Protein AF-A0A645HLT8-F1 (afdb_monomer_lite)

Structure (mmCIF, N/CA/C/O backbone):
data_AF-A0A645HLT8-F1
#
_entry.id   AF-A0A645HLT8-F1
#
loop_
_atom_site.group_PDB
_atom_site.id
_atom_site.type_symbol
_atom_site.label_atom_id
_atom_site.label_alt_id
_atom_site.label_comp_id
_atom_site.label_asym_id
_atom_site.label_entity_id
_atom_site.label_seq_id
_atom_site.pdbx_PDB_ins_code
_atom_site.Cartn_x
_atom_site.Cartn_y
_atom_site.Cartn_z
_atom_site.occupancy
_atom_site.B_iso_or_equiv
_atom_site.auth_seq_id
_atom_site.auth_comp_id
_atom_site.auth_asym_id
_atom_site.auth_atom_id
_atom_site.pdbx_PDB_model_num
ATOM 1 N N . MET A 1 1 ? 4.790 3.939 -1.908 1.00 92.75 1 MET A N 1
ATOM 2 C CA . MET A 1 1 ? 5.996 4.016 -1.052 1.00 92.75 1 MET A CA 1
ATOM 3 C C . MET A 1 1 ? 6.813 2.733 -0.999 1.00 92.75 1 MET A C 1
ATOM 5 O O . MET A 1 1 ? 8.017 2.822 -1.198 1.00 92.75 1 MET A O 1
ATOM 9 N N . TYR A 1 2 ? 6.226 1.550 -0.773 1.00 95.19 2 TYR A N 1
ATOM 10 C CA . TYR A 1 2 ? 7.037 0.334 -0.596 1.00 95.19 2 TYR A CA 1
ATOM 11 C C . TYR A 1 2 ? 7.931 -0.002 -1.804 1.00 95.19 2 TYR A C 1
ATOM 13 O O . TYR A 1 2 ? 9.064 -0.410 -1.589 1.00 95.19 2 TYR A O 1
ATOM 21 N N . SER A 1 3 ? 7.485 0.221 -3.047 1.00 96.62 3 SER A N 1
ATOM 22 C CA . SER A 1 3 ? 8.303 -0.037 -4.245 1.00 96.62 3 SER A CA 1
ATOM 23 C C . SER A 1 3 ? 9.544 0.857 -4.288 1.00 96.62 3 SER A C 1
ATOM 25 O O . SER A 1 3 ? 10.635 0.378 -4.564 1.00 96.62 3 SER A O 1
ATOM 27 N N . ILE A 1 4 ? 9.389 2.136 -3.922 1.00 96.75 4 ILE A N 1
ATOM 28 C CA . ILE A 1 4 ? 10.491 3.106 -3.813 1.00 96.75 4 ILE A CA 1
ATOM 29 C C . ILE A 1 4 ? 11.457 2.669 -2.705 1.00 96.75 4 ILE A C 1
ATOM 31 O O . ILE A 1 4 ? 12.664 2.661 -2.914 1.00 96.75 4 ILE A O 1
ATOM 35 N N . LYS A 1 5 ? 10.932 2.214 -1.557 1.00 96.12 5 LYS A N 1
ATOM 36 C CA . LYS A 1 5 ? 11.751 1.680 -0.461 1.00 96.12 5 LYS A CA 1
ATOM 37 C C . LYS A 1 5 ? 12.571 0.468 -0.902 1.00 96.12 5 LYS A C 1
ATOM 39 O O . LYS A 1 5 ? 13.758 0.401 -0.609 1.00 96.12 5 LYS A O 1
ATOM 44 N N . GLN A 1 6 ? 11.954 -0.488 -1.598 1.00 96.50 6 GLN A N 1
ATOM 45 C CA . GLN A 1 6 ? 12.671 -1.665 -2.094 1.00 96.50 6 GLN A CA 1
ATOM 46 C C . GLN A 1 6 ? 13.716 -1.293 -3.154 1.00 96.50 6 GLN A C 1
ATOM 48 O O . GLN A 1 6 ? 14.824 -1.812 -3.101 1.00 96.50 6 GLN A O 1
ATOM 53 N N . ALA A 1 7 ? 13.411 -0.349 -4.051 1.00 95.75 7 ALA A N 1
ATOM 54 C CA . ALA A 1 7 ? 14.384 0.166 -5.011 1.00 95.75 7 ALA A CA 1
ATOM 55 C C . ALA A 1 7 ? 15.598 0.792 -4.311 1.00 95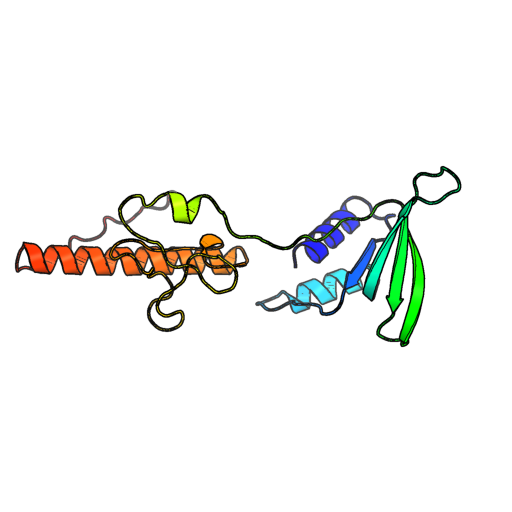.75 7 ALA A C 1
ATOM 57 O O . ALA A 1 7 ? 16.730 0.466 -4.645 1.00 95.75 7 ALA A O 1
ATOM 58 N N . GLN A 1 8 ? 15.381 1.624 -3.290 1.00 93.81 8 GLN A N 1
ATOM 59 C CA . GLN A 1 8 ? 16.476 2.241 -2.544 1.00 93.81 8 GLN A CA 1
ATOM 60 C C . GLN A 1 8 ? 17.353 1.210 -1.813 1.00 93.81 8 GLN A C 1
ATOM 62 O O . GLN A 1 8 ? 18.577 1.324 -1.831 1.00 93.81 8 GLN A O 1
ATOM 67 N N . LEU A 1 9 ? 16.743 0.187 -1.201 1.00 94.62 9 LEU A N 1
ATOM 68 C CA . LEU A 1 9 ? 17.480 -0.912 -0.566 1.00 94.62 9 LEU A CA 1
ATOM 69 C C . LEU A 1 9 ? 18.309 -1.700 -1.588 1.00 94.62 9 LEU A C 1
ATOM 71 O O . LEU A 1 9 ? 19.461 -2.034 -1.315 1.00 94.62 9 LEU A O 1
ATOM 75 N N . LEU A 1 10 ? 17.748 -1.954 -2.773 1.00 94.44 10 LEU A N 1
ATOM 76 C CA . LEU A 1 10 ? 18.457 -2.626 -3.859 1.00 94.44 10 LEU A CA 1
ATOM 77 C C . LEU A 1 10 ? 19.623 -1.793 -4.394 1.00 94.44 10 LEU A C 1
ATOM 79 O O . LEU A 1 10 ? 20.677 -2.370 -4.614 1.00 94.44 10 LEU A O 1
ATOM 83 N N . MET A 1 11 ? 19.500 -0.466 -4.509 1.00 90.38 11 MET A N 1
ATOM 84 C CA . MET A 1 11 ? 20.636 0.392 -4.889 1.00 90.38 11 MET A CA 1
ATOM 85 C C . MET A 1 11 ? 21.818 0.266 -3.913 1.00 90.38 11 MET A C 1
ATOM 87 O O . MET A 1 11 ? 22.970 0.363 -4.323 1.00 90.38 11 MET A O 1
ATOM 91 N N . GLY A 1 12 ? 21.545 0.048 -2.620 1.00 88.75 12 GLY A N 1
ATOM 92 C CA . GLY A 1 12 ? 22.587 -0.176 -1.615 1.00 88.75 12 GLY A CA 1
ATOM 93 C C . GLY A 1 12 ? 23.184 -1.587 -1.652 1.00 88.75 12 GLY A C 1
ATOM 94 O O . GLY A 1 12 ? 24.381 -1.751 -1.437 1.00 88.75 12 GLY A O 1
ATOM 95 N N . ALA A 1 13 ? 22.361 -2.604 -1.923 1.00 93.31 13 ALA A N 1
ATOM 96 C CA . ALA A 1 13 ? 22.786 -4.006 -1.938 1.00 93.31 13 ALA A CA 1
ATOM 97 C C . ALA A 1 13 ? 23.424 -4.442 -3.271 1.00 93.31 13 ALA A C 1
ATOM 99 O O . ALA A 1 13 ? 24.313 -5.289 -3.282 1.00 93.31 13 ALA A O 1
ATOM 100 N N . LEU A 1 14 ? 22.967 -3.874 -4.389 1.00 92.25 14 LEU A N 1
ATOM 101 C CA . LEU A 1 14 ? 23.383 -4.175 -5.758 1.00 92.25 14 LEU A CA 1
ATOM 102 C C . LEU A 1 14 ? 23.631 -2.860 -6.522 1.00 92.25 14 LEU A C 1
ATOM 104 O O . LEU A 1 14 ? 22.786 -2.433 -7.308 1.00 92.25 14 LEU A O 1
ATOM 108 N N . PRO A 1 15 ? 24.800 -2.220 -6.338 1.00 83.94 15 PRO A N 1
ATOM 109 C CA . PRO A 1 15 ? 25.084 -0.902 -6.920 1.00 83.94 15 PRO A CA 1
ATOM 110 C C . PRO A 1 15 ? 25.083 -0.857 -8.454 1.00 83.94 15 PRO A C 1
ATOM 112 O O . PRO A 1 15 ? 24.954 0.214 -9.035 1.00 83.94 15 PRO A O 1
ATOM 115 N N . MET A 1 16 ? 25.252 -2.012 -9.104 1.00 89.12 16 MET A N 1
ATOM 116 C CA . MET A 1 16 ? 25.272 -2.157 -10.564 1.00 89.12 16 MET A CA 1
ATOM 117 C C . MET A 1 16 ? 23.886 -2.441 -11.164 1.00 89.12 16 MET A C 1
ATOM 119 O O . MET A 1 16 ? 23.783 -2.623 -12.372 1.00 89.12 16 MET A O 1
ATOM 123 N N . ALA A 1 17 ? 22.837 -2.560 -10.344 1.00 92.50 17 ALA A N 1
ATOM 124 C CA . ALA A 1 17 ? 21.501 -2.870 -10.836 1.00 92.50 17 ALA A CA 1
ATOM 125 C C . ALA A 1 17 ? 20.818 -1.624 -11.419 1.00 92.50 17 ALA A C 1
ATOM 127 O O . ALA A 1 17 ? 20.633 -0.624 -10.725 1.00 92.50 17 ALA A O 1
ATOM 128 N N . ASP A 1 18 ? 20.360 -1.722 -12.667 1.00 94.94 18 ASP A N 1
ATOM 129 C CA . ASP A 1 18 ? 19.533 -0.698 -13.303 1.00 94.94 18 ASP A CA 1
ATOM 130 C C . ASP A 1 18 ? 18.068 -0.852 -12.872 1.00 94.94 18 ASP A C 1
ATOM 132 O O . ASP A 1 18 ? 17.342 -1.738 -13.326 1.00 94.94 18 ASP A O 1
ATOM 136 N N . ILE A 1 19 ? 17.603 0.024 -11.978 1.00 96.94 19 ILE A N 1
ATOM 137 C CA . ILE A 1 19 ? 16.243 -0.052 -11.429 1.00 96.94 19 ILE A CA 1
ATOM 138 C C . ILE A 1 19 ? 15.327 0.950 -12.129 1.00 96.94 19 ILE A C 1
ATOM 140 O O . ILE A 1 19 ? 15.558 2.159 -12.088 1.00 96.94 19 ILE A O 1
ATOM 144 N N . THR A 1 20 ? 14.230 0.454 -12.708 1.00 97.19 20 THR A N 1
ATOM 145 C CA . THR A 1 20 ? 13.178 1.287 -13.306 1.00 97.19 20 THR A CA 1
ATOM 146 C C . THR A 1 20 ? 11.829 1.057 -12.627 1.00 97.19 20 THR A C 1
ATOM 148 O O . THR A 1 20 ? 11.343 -0.069 -12.543 1.00 97.19 20 THR A O 1
ATOM 151 N N . ILE A 1 21 ? 11.184 2.138 -12.184 1.00 97.56 21 ILE A N 1
ATOM 152 C CA . ILE A 1 21 ? 9.818 2.133 -11.652 1.00 97.56 21 ILE A CA 1
ATOM 153 C C . ILE A 1 21 ? 8.875 2.735 -12.697 1.00 97.56 21 ILE A C 1
ATOM 155 O O . ILE A 1 21 ? 8.929 3.932 -12.991 1.00 97.56 21 ILE A O 1
ATOM 159 N N . TYR A 1 22 ? 7.972 1.904 -13.219 1.00 97.44 22 TYR A N 1
ATOM 160 C CA . TYR A 1 22 ? 6.858 2.329 -14.068 1.00 97.44 22 TYR A CA 1
ATOM 161 C C . TYR A 1 22 ? 5.665 2.728 -13.202 1.00 97.44 22 TYR A C 1
ATOM 163 O O . TYR A 1 22 ? 5.222 1.946 -12.358 1.00 97.44 22 TYR A O 1
ATOM 171 N N . TYR A 1 23 ? 5.140 3.936 -13.392 1.00 97.12 23 TYR A N 1
ATOM 172 C CA . TYR A 1 23 ? 4.065 4.466 -12.554 1.00 97.12 23 TYR A CA 1
ATOM 173 C C . TYR A 1 23 ? 3.087 5.343 -13.341 1.00 97.12 23 TYR A C 1
ATOM 175 O O . TYR A 1 23 ? 3.459 5.985 -14.318 1.00 97.12 23 TYR A O 1
ATOM 183 N N . MET A 1 24 ? 1.836 5.421 -12.878 1.00 95.25 24 MET A N 1
ATOM 184 C CA . MET A 1 24 ? 0.881 6.434 -13.350 1.00 95.25 24 MET A CA 1
ATOM 185 C C . MET A 1 24 ? 1.032 7.716 -12.529 1.00 95.25 24 MET A C 1
ATOM 187 O O . MET A 1 24 ? 1.369 8.761 -13.076 1.00 95.25 24 MET A O 1
ATOM 191 N N . ASP A 1 25 ? 0.905 7.602 -11.204 1.00 95.25 25 ASP A N 1
ATOM 192 C CA . ASP A 1 25 ? 1.097 8.702 -10.257 1.00 95.25 25 ASP A CA 1
ATOM 193 C C . ASP A 1 25 ? 1.935 8.243 -9.059 1.00 95.25 25 ASP A C 1
ATOM 195 O O . ASP A 1 25 ? 1.736 7.145 -8.529 1.00 95.25 25 ASP A O 1
ATOM 199 N N . ILE A 1 26 ? 2.870 9.085 -8.613 1.00 95.88 26 ILE A N 1
ATOM 200 C CA . ILE A 1 26 ? 3.592 8.860 -7.357 1.00 95.88 26 ILE A CA 1
ATOM 201 C C . ILE A 1 26 ? 2.718 9.369 -6.214 1.00 95.88 26 ILE A C 1
ATOM 203 O O . ILE A 1 26 ? 2.469 10.563 -6.085 1.00 95.88 26 ILE A O 1
ATOM 207 N N . ARG A 1 27 ? 2.249 8.446 -5.372 1.00 95.19 27 ARG A N 1
ATOM 208 C CA . ARG A 1 27 ? 1.455 8.747 -4.173 1.00 95.19 27 ARG A CA 1
ATOM 209 C C . ARG A 1 27 ? 2.349 8.751 -2.936 1.00 95.19 27 ARG A C 1
ATOM 211 O O . ARG A 1 27 ? 2.323 7.813 -2.140 1.00 95.19 27 ARG A O 1
ATOM 218 N N . ALA A 1 28 ? 3.176 9.784 -2.823 1.00 94.38 28 ALA A N 1
ATOM 219 C CA . ALA A 1 28 ? 4.069 10.027 -1.691 1.00 94.38 28 ALA A CA 1
ATOM 220 C C . ALA A 1 28 ? 3.410 10.974 -0.669 1.00 94.38 28 ALA A C 1
ATOM 222 O O . ALA A 1 28 ? 3.940 12.030 -0.344 1.00 94.38 28 ALA A O 1
ATOM 223 N N . PHE A 1 29 ? 2.212 10.611 -0.203 1.00 88.50 29 PHE A N 1
ATOM 224 C CA . PHE A 1 29 ? 1.452 11.407 0.760 1.00 88.50 29 PHE A CA 1
ATOM 225 C C . PHE A 1 29 ? 1.845 11.002 2.185 1.00 88.50 29 PHE A C 1
ATOM 227 O O . PHE A 1 29 ? 1.737 9.837 2.548 1.00 88.50 29 PHE A O 1
ATOM 234 N N . GLY A 1 30 ? 2.357 11.946 2.967 1.00 90.75 30 GLY A N 1
ATOM 235 C CA . GLY A 1 30 ? 2.873 11.689 4.310 1.00 90.75 30 GLY A CA 1
ATOM 236 C C . GLY A 1 30 ? 4.124 12.511 4.594 1.00 90.75 30 GLY A C 1
ATOM 237 O O . GLY A 1 30 ? 4.817 12.966 3.681 1.00 90.75 30 GLY A O 1
ATOM 238 N N . LYS A 1 31 ? 4.421 12.723 5.877 1.00 94.19 31 LYS A N 1
ATOM 239 C CA . LYS A 1 31 ? 5.606 13.480 6.289 1.00 94.19 31 LYS A CA 1
ATOM 240 C C . LYS A 1 31 ? 6.874 12.743 5.844 1.00 94.19 31 LYS A C 1
ATOM 242 O O . LYS A 1 31 ? 7.085 11.597 6.228 1.00 94.19 31 LYS A O 1
ATOM 247 N N . GLY A 1 32 ? 7.727 13.410 5.069 1.00 94.81 32 GLY A N 1
ATOM 248 C CA . GLY A 1 32 ? 8.996 12.845 4.602 1.00 94.81 32 GLY A CA 1
ATOM 249 C C . GLY A 1 32 ? 8.888 11.951 3.362 1.00 94.81 32 GLY A C 1
ATOM 250 O O . GLY A 1 32 ? 9.911 11.474 2.877 1.00 94.81 32 GLY A O 1
ATOM 251 N N . TYR A 1 33 ? 7.684 11.673 2.845 1.00 96.44 33 TYR A N 1
ATOM 252 C CA . TYR A 1 33 ? 7.517 10.725 1.735 1.00 96.44 33 TYR A CA 1
ATOM 253 C C . TYR A 1 33 ? 7.939 11.324 0.390 1.00 96.44 33 TYR A C 1
ATOM 255 O O . TYR A 1 33 ? 8.531 10.620 -0.431 1.00 96.44 33 TYR A O 1
ATOM 263 N N . GLU A 1 34 ? 7.681 12.613 0.167 1.00 96.75 34 GLU A N 1
ATOM 264 C CA . GLU A 1 34 ? 8.122 13.313 -1.043 1.00 96.75 34 GLU A CA 1
ATOM 265 C C . GLU A 1 34 ? 9.647 13.484 -1.050 1.00 96.75 34 GLU A C 1
ATOM 267 O O . GLU A 1 34 ? 10.302 13.261 -2.068 1.00 96.75 34 GLU A O 1
ATOM 272 N N . GLU A 1 35 ? 10.236 13.811 0.100 1.00 96.81 35 GLU A N 1
ATOM 273 C CA . GLU A 1 35 ? 11.684 13.868 0.293 1.00 96.81 35 GLU A CA 1
ATOM 274 C C . GLU A 1 35 ? 12.324 12.503 0.024 1.00 96.81 35 GLU A C 1
ATOM 276 O O . GLU A 1 35 ? 13.317 12.421 -0.698 1.00 96.81 35 GLU A O 1
ATOM 281 N N . PHE A 1 36 ? 11.711 11.426 0.522 1.00 96.25 36 PHE A N 1
ATOM 282 C CA . PHE A 1 36 ? 12.152 10.053 0.278 1.00 96.25 36 PHE A CA 1
ATOM 283 C C . PHE A 1 36 ? 12.098 9.668 -1.208 1.00 96.25 36 PHE A C 1
ATOM 285 O O . PHE A 1 36 ? 13.031 9.058 -1.742 1.00 96.25 36 PHE A O 1
ATOM 292 N N . PHE A 1 37 ? 11.023 10.050 -1.904 1.00 96.88 37 PHE A N 1
ATOM 293 C CA . PHE A 1 37 ? 10.909 9.874 -3.352 1.00 96.88 37 PHE A CA 1
ATOM 294 C C . PHE A 1 37 ? 12.011 10.639 -4.100 1.00 96.88 37 PHE A C 1
ATOM 296 O O . PHE A 1 37 ? 12.719 10.041 -4.915 1.00 96.88 37 PHE A O 1
ATOM 303 N N . LYS A 1 38 ? 12.202 11.930 -3.796 1.00 96.44 38 LYS A N 1
ATOM 304 C CA . LYS A 1 38 ? 13.244 12.767 -4.414 1.00 96.44 38 LYS A CA 1
ATOM 305 C C . LYS A 1 38 ? 14.638 12.203 -4.173 1.00 96.44 38 LYS A C 1
ATOM 307 O O . LYS A 1 38 ? 15.405 12.089 -5.123 1.00 96.44 38 LYS A O 1
ATOM 312 N N . GLN A 1 39 ? 14.938 11.791 -2.943 1.00 95.81 39 GLN A N 1
ATOM 313 C CA . GLN A 1 39 ? 16.210 11.166 -2.594 1.00 95.81 39 GLN A CA 1
ATOM 314 C C . GLN A 1 39 ? 16.449 9.900 -3.422 1.00 95.81 39 GLN A C 1
ATOM 316 O O . GLN A 1 39 ? 17.509 9.751 -4.021 1.00 95.81 39 GLN A O 1
ATOM 321 N N . THR A 1 40 ? 15.453 9.015 -3.513 1.00 95.50 40 THR A N 1
ATOM 322 C CA . THR A 1 40 ? 15.571 7.767 -4.286 1.00 95.50 40 THR A CA 1
ATOM 323 C C . THR A 1 40 ? 15.772 8.041 -5.777 1.00 95.50 40 THR A C 1
ATOM 325 O O . THR A 1 40 ? 16.580 7.382 -6.429 1.00 95.50 40 THR A O 1
ATOM 328 N N . LYS A 1 41 ? 15.094 9.058 -6.321 1.00 95.31 41 LYS A N 1
ATOM 329 C CA . LYS A 1 41 ? 15.313 9.518 -7.697 1.00 95.31 41 LYS A CA 1
ATOM 330 C C . LYS A 1 41 ? 16.733 10.061 -7.898 1.00 95.31 41 LYS A C 1
ATOM 332 O O . LYS A 1 41 ? 17.369 9.734 -8.893 1.00 95.31 41 LYS A O 1
ATOM 337 N N . SER A 1 42 ? 17.253 10.843 -6.951 1.00 94.62 42 SER A N 1
ATOM 338 C CA . SER A 1 42 ? 18.632 11.353 -6.979 1.00 94.62 42 SER A CA 1
ATOM 339 C C . SER A 1 42 ? 19.693 10.257 -6.842 1.00 94.62 42 SER A C 1
ATOM 341 O O . SER A 1 42 ? 20.816 10.458 -7.288 1.00 94.62 42 SER A O 1
ATOM 343 N N . MET A 1 43 ? 19.347 9.098 -6.274 1.00 92.56 43 MET A N 1
ATOM 344 C CA . MET A 1 43 ? 20.234 7.931 -6.206 1.00 92.56 43 MET A CA 1
ATOM 345 C C . MET A 1 43 ? 20.378 7.188 -7.542 1.00 92.56 43 MET A C 1
ATOM 347 O O . MET A 1 43 ? 21.194 6.280 -7.624 1.00 92.56 43 MET A O 1
ATOM 351 N N . GLY A 1 44 ? 19.620 7.562 -8.580 1.00 93.00 44 GLY A N 1
ATOM 352 C CA . GLY A 1 44 ? 19.739 6.983 -9.922 1.00 93.00 44 GLY A CA 1
ATOM 353 C C . GLY A 1 44 ? 18.620 6.016 -10.311 1.00 93.00 44 GLY A C 1
ATOM 354 O O . GLY A 1 44 ? 18.627 5.513 -11.431 1.00 93.00 44 GLY A O 1
ATOM 355 N N . VAL A 1 45 ? 17.623 5.790 -9.446 1.00 96.38 45 VAL A N 1
ATOM 356 C CA . VAL A 1 45 ? 16.437 5.000 -9.815 1.00 96.38 45 VAL A CA 1
ATOM 357 C C . VAL A 1 45 ? 15.663 5.732 -10.909 1.00 96.38 45 VAL A C 1
ATOM 359 O O . VAL A 1 45 ? 15.272 6.893 -10.747 1.00 96.38 45 VAL A O 1
ATOM 362 N N . ASN A 1 46 ? 15.408 5.042 -12.019 1.00 96.00 46 ASN A N 1
ATOM 363 C CA . ASN A 1 46 ? 14.701 5.614 -13.150 1.00 96.00 46 ASN A CA 1
ATOM 364 C C . ASN A 1 46 ? 13.186 5.555 -12.921 1.00 96.00 46 ASN A C 1
ATOM 366 O O . ASN A 1 46 ? 12.627 4.517 -12.570 1.00 96.00 46 ASN A O 1
ATOM 370 N N . PHE A 1 47 ? 12.501 6.672 -13.138 1.00 96.88 47 PHE A N 1
ATOM 371 C CA . PHE A 1 47 ? 11.058 6.789 -12.952 1.00 96.88 47 PHE A CA 1
ATOM 372 C C . PHE A 1 47 ? 10.407 7.079 -14.296 1.00 96.88 47 PHE A C 1
ATOM 374 O O . PHE A 1 47 ? 10.574 8.163 -14.856 1.00 96.88 47 PHE A O 1
ATOM 381 N N . VAL A 1 48 ? 9.631 6.121 -14.796 1.00 96.31 48 VAL A N 1
ATOM 382 C CA . VAL A 1 48 ? 8.947 6.228 -16.085 1.00 96.31 48 VAL A CA 1
ATOM 383 C C . VAL A 1 48 ? 7.458 6.404 -15.836 1.00 96.31 48 VAL A C 1
ATOM 385 O O . VAL A 1 48 ? 6.786 5.486 -15.359 1.00 96.31 48 VAL A O 1
ATOM 388 N N . LYS A 1 49 ? 6.931 7.585 -16.179 1.00 96.38 49 LYS A N 1
ATOM 389 C CA . LYS A 1 49 ? 5.488 7.827 -16.144 1.00 96.38 49 LYS A CA 1
ATOM 390 C C . LYS A 1 49 ? 4.841 7.063 -17.296 1.00 96.38 49 LYS A C 1
ATOM 392 O O . LYS A 1 49 ? 4.883 7.496 -18.447 1.00 96.38 49 LYS A O 1
ATOM 397 N N . GLY A 1 50 ? 4.283 5.901 -16.994 1.00 94.50 50 GLY A N 1
ATOM 398 C CA . GLY A 1 50 ? 3.753 5.009 -18.003 1.00 94.50 50 GLY A CA 1
ATOM 399 C C . GLY A 1 50 ? 2.843 3.923 -17.463 1.00 94.50 50 GLY A C 1
ATOM 400 O O . GLY A 1 50 ? 2.959 3.487 -16.315 1.00 94.50 50 GLY A O 1
ATOM 401 N N . LYS A 1 51 ? 1.930 3.474 -18.324 1.00 94.38 51 LYS A N 1
ATOM 402 C CA . LYS A 1 51 ? 0.998 2.385 -18.029 1.00 94.38 51 LYS A CA 1
ATOM 403 C C . LYS A 1 51 ? 1.460 1.122 -18.741 1.00 94.38 51 LYS A C 1
ATOM 405 O O . LYS A 1 51 ? 1.479 1.064 -19.969 1.00 94.38 51 LYS A O 1
ATOM 410 N N . VAL A 1 52 ? 1.835 0.107 -17.968 1.00 95.81 52 VAL A N 1
ATOM 411 C CA . VAL A 1 52 ? 2.217 -1.203 -18.508 1.00 95.81 52 VAL A CA 1
ATOM 412 C C . VAL A 1 52 ? 0.964 -1.919 -19.009 1.00 95.81 52 VAL A C 1
ATOM 414 O O . VAL A 1 52 ? -0.013 -2.054 -18.275 1.00 95.81 52 VAL A O 1
ATOM 417 N N . ALA A 1 53 ? 0.994 -2.359 -20.265 1.00 95.38 53 ALA A N 1
ATOM 418 C CA . ALA A 1 53 ? -0.115 -3.047 -20.919 1.00 95.38 53 ALA A CA 1
ATOM 419 C C . ALA A 1 53 ? 0.071 -4.568 -20.916 1.00 95.38 53 ALA A C 1
ATOM 421 O O . ALA A 1 53 ? -0.887 -5.309 -20.708 1.00 95.38 53 ALA A O 1
ATOM 422 N N . LYS A 1 54 ? 1.298 -5.041 -21.164 1.00 95.69 54 LYS A N 1
ATOM 423 C CA . LYS A 1 54 ? 1.611 -6.472 -21.233 1.00 95.69 54 LYS A CA 1
ATOM 424 C C . LYS A 1 54 ? 3.060 -6.729 -20.836 1.00 95.69 54 LYS A C 1
ATOM 426 O O . LYS A 1 54 ? 3.945 -5.949 -21.183 1.00 95.69 54 LYS A O 1
ATOM 431 N N . ILE A 1 55 ? 3.275 -7.851 -20.159 1.00 96.12 55 ILE A N 1
ATOM 432 C CA . ILE A 1 55 ? 4.590 -8.443 -19.913 1.00 96.12 55 ILE A CA 1
ATOM 433 C C . ILE A 1 55 ? 4.610 -9.785 -20.645 1.00 96.12 55 ILE A C 1
ATOM 435 O O . ILE A 1 55 ? 3.623 -10.524 -20.597 1.00 96.12 55 ILE A O 1
ATOM 439 N N . ARG A 1 56 ? 5.692 -10.072 -21.365 1.00 95.25 56 ARG A N 1
ATOM 440 C CA . ARG A 1 56 ? 5.918 -11.356 -22.038 1.00 95.25 56 ARG A CA 1
ATOM 441 C C . ARG A 1 56 ? 7.369 -11.778 -21.869 1.00 95.25 56 ARG A C 1
ATOM 443 O O . ARG A 1 56 ? 8.236 -10.917 -21.752 1.00 95.25 56 ARG A O 1
ATOM 450 N N . GLU A 1 57 ? 7.620 -13.075 -21.893 1.00 94.31 57 GLU A N 1
ATOM 451 C CA . GLU A 1 57 ? 8.979 -13.595 -22.019 1.00 94.31 57 GLU A CA 1
ATOM 452 C C . GLU A 1 57 ? 9.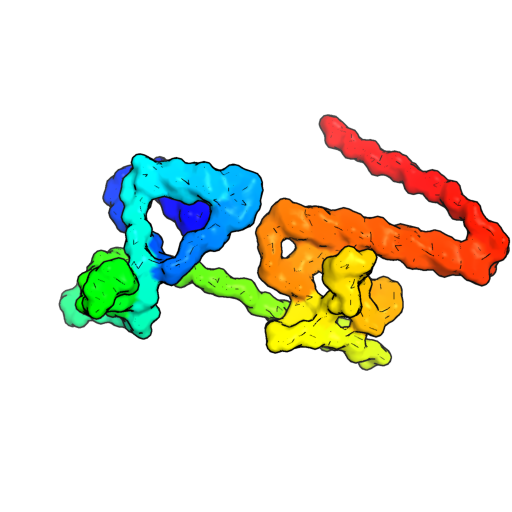525 -13.310 -23.419 1.00 94.31 57 GLU A C 1
ATOM 454 O O . GLU A 1 57 ? 8.774 -13.206 -24.398 1.00 94.31 57 GLU A O 1
ATOM 459 N N . ASN A 1 58 ? 10.837 -13.133 -23.498 1.00 91.19 58 ASN A N 1
ATOM 460 C CA . ASN A 1 58 ? 11.540 -12.953 -24.752 1.00 91.19 58 ASN A CA 1
ATOM 461 C C . ASN A 1 58 ? 11.642 -14.288 -25.509 1.00 91.19 58 ASN A C 1
ATOM 463 O O . ASN A 1 58 ? 11.958 -15.331 -24.941 1.00 91.19 58 ASN A O 1
ATOM 467 N N . GLU A 1 59 ? 11.395 -14.250 -26.815 1.00 88.25 59 GLU A N 1
ATOM 468 C CA . GLU A 1 59 ? 11.289 -15.439 -27.675 1.00 88.25 59 GLU A CA 1
ATOM 469 C C . GLU A 1 59 ? 12.651 -16.080 -27.993 1.00 88.25 59 GLU A C 1
ATOM 471 O O . GLU A 1 59 ? 12.720 -17.195 -28.501 1.00 88.25 59 GLU A O 1
ATOM 476 N N . ASN A 1 60 ? 13.748 -15.395 -27.673 1.00 85.06 60 ASN A N 1
ATOM 477 C CA . ASN A 1 60 ? 15.121 -15.858 -27.886 1.00 85.06 60 ASN A CA 1
ATOM 478 C C . ASN A 1 60 ? 15.618 -16.873 -26.832 1.00 85.06 60 ASN A C 1
ATOM 480 O O . ASN A 1 60 ? 16.777 -17.281 -26.898 1.00 85.06 60 ASN A O 1
ATOM 484 N N . GLY A 1 61 ? 14.792 -17.240 -25.846 1.00 79.81 61 GLY A N 1
ATOM 485 C CA . GLY A 1 61 ? 15.146 -18.204 -24.800 1.00 79.81 61 GLY A CA 1
ATOM 486 C C . GLY A 1 61 ? 16.113 -17.683 -23.731 1.00 79.81 61 GLY A C 1
ATOM 487 O O . GLY A 1 61 ? 16.623 -18.482 -22.952 1.00 79.81 61 GLY A O 1
ATOM 488 N N . SER A 1 62 ? 16.374 -16.370 -23.663 1.00 85.38 62 SER A N 1
ATOM 489 C CA . SER A 1 62 ? 17.275 -15.801 -22.649 1.00 85.38 62 SER A CA 1
ATOM 490 C C . SER A 1 62 ? 16.661 -15.704 -21.249 1.00 85.38 62 SER A C 1
ATOM 492 O O . SER A 1 62 ? 17.389 -15.481 -20.289 1.00 85.38 62 SER A O 1
ATOM 494 N N . GLY A 1 63 ? 15.339 -15.870 -21.127 1.00 87.88 63 GLY A N 1
ATOM 495 C CA . GLY A 1 63 ? 14.600 -15.682 -19.872 1.00 87.88 63 GLY A CA 1
ATOM 496 C C . GLY A 1 63 ? 14.264 -14.220 -19.557 1.00 87.88 63 GLY A C 1
ATOM 497 O O . GLY A 1 63 ? 13.600 -13.947 -18.562 1.00 87.88 63 GLY A O 1
ATOM 498 N N . ASP A 1 64 ? 14.673 -13.284 -20.417 1.00 93.69 64 ASP A N 1
ATOM 499 C CA . ASP A 1 64 ? 14.403 -11.860 -20.227 1.00 93.69 64 ASP A CA 1
ATOM 500 C C . ASP A 1 64 ? 12.922 -11.530 -20.453 1.00 93.69 64 ASP A C 1
ATOM 502 O O . ASP A 1 64 ? 12.227 -12.164 -21.252 1.00 93.69 64 ASP A O 1
ATOM 506 N N . LEU A 1 65 ? 12.448 -10.471 -19.805 1.00 96.44 65 LEU A N 1
ATOM 507 C CA . LEU A 1 65 ? 11.068 -10.009 -19.883 1.00 96.44 65 LEU A CA 1
ATOM 508 C C . LEU A 1 65 ? 10.962 -8.751 -20.746 1.00 96.44 65 LEU A C 1
ATOM 510 O O . LEU A 1 65 ? 11.710 -7.787 -20.584 1.00 96.44 65 LEU A O 1
ATOM 514 N N . ILE A 1 66 ? 9.984 -8.738 -21.650 1.00 96.56 66 ILE A N 1
ATOM 515 C CA . ILE A 1 66 ? 9.635 -7.586 -22.481 1.00 96.56 66 ILE A CA 1
ATOM 516 C C . ILE A 1 66 ? 8.367 -6.929 -21.932 1.00 96.56 66 ILE A C 1
ATOM 518 O O . ILE A 1 66 ? 7.284 -7.523 -21.910 1.00 96.56 66 ILE A O 1
ATOM 522 N N . LEU A 1 67 ? 8.504 -5.672 -21.511 1.00 96.94 67 LEU A N 1
ATOM 523 C CA . LEU A 1 67 ? 7.432 -4.818 -21.011 1.00 96.94 67 LEU A CA 1
ATOM 524 C C . LEU A 1 67 ? 6.952 -3.913 -22.128 1.00 96.94 67 LEU A C 1
ATOM 526 O O . LEU A 1 67 ? 7.667 -2.999 -22.532 1.00 96.94 67 LEU A O 1
ATOM 530 N N . ARG A 1 68 ? 5.705 -4.099 -22.556 1.00 96.75 68 ARG A N 1
ATOM 531 C CA . ARG A 1 68 ? 5.017 -3.149 -23.427 1.00 96.75 68 ARG A CA 1
ATOM 532 C C . ARG A 1 68 ? 4.252 -2.148 -22.571 1.00 96.75 68 ARG A C 1
ATOM 534 O O . ARG A 1 68 ? 3.344 -2.536 -21.831 1.00 96.75 68 ARG A O 1
ATOM 541 N N . TYR A 1 69 ? 4.598 -0.871 -22.679 1.00 96.69 69 TYR A N 1
ATOM 542 C CA . TYR A 1 69 ? 3.994 0.199 -21.888 1.00 96.69 69 TYR A CA 1
ATOM 543 C C . TYR A 1 69 ? 3.732 1.451 -22.726 1.00 96.69 69 TYR A C 1
ATOM 545 O O . TYR A 1 69 ? 4.405 1.717 -23.719 1.00 96.69 69 TYR A O 1
ATOM 553 N N . GLU A 1 70 ? 2.738 2.226 -22.317 1.00 96.06 70 GLU A N 1
ATOM 554 C CA . GLU A 1 70 ? 2.481 3.564 -22.840 1.00 96.06 70 GLU A CA 1
ATOM 555 C C . GLU A 1 70 ? 3.319 4.578 -22.054 1.00 96.06 70 GLU A C 1
ATOM 557 O O . GLU A 1 70 ? 3.174 4.680 -20.837 1.00 96.06 70 GLU A O 1
ATOM 562 N N . ASP A 1 71 ? 4.206 5.309 -22.727 1.00 94.25 71 ASP A N 1
ATOM 563 C CA . ASP A 1 71 ? 4.927 6.458 -22.173 1.00 94.25 71 ASP A CA 1
ATOM 564 C C . ASP A 1 71 ? 3.978 7.658 -22.173 1.00 94.25 71 ASP A C 1
ATOM 566 O O . ASP A 1 71 ? 3.782 8.310 -23.199 1.00 94.25 71 ASP A O 1
ATOM 570 N N . VAL A 1 72 ? 3.368 7.934 -21.020 1.00 92.19 72 VAL A N 1
ATOM 571 C CA . VAL A 1 72 ? 2.317 8.955 -20.878 1.00 92.19 72 VAL A CA 1
ATOM 572 C C . VAL A 1 72 ? 2.861 10.356 -21.153 1.00 92.19 72 VAL A C 1
ATOM 574 O O . VAL A 1 72 ? 2.127 11.226 -21.609 1.00 92.19 72 VAL A O 1
ATOM 577 N N . THR A 1 73 ? 4.152 10.595 -20.912 1.00 89.94 73 THR A N 1
ATOM 578 C CA . THR A 1 73 ? 4.777 11.894 -21.193 1.00 89.94 73 THR A CA 1
ATOM 579 C C . THR A 1 73 ? 4.898 12.152 -22.691 1.00 89.94 73 THR A C 1
ATOM 581 O O . THR A 1 73 ? 4.814 13.300 -23.121 1.00 89.94 73 THR A O 1
ATOM 584 N N . LYS A 1 74 ? 5.103 11.099 -23.487 1.00 90.44 74 LYS A N 1
ATOM 585 C CA . LYS A 1 74 ? 5.312 11.204 -24.938 1.00 90.44 74 LYS A CA 1
ATOM 586 C C . LYS A 1 74 ? 4.100 10.777 -25.771 1.00 90.44 74 LYS A C 1
ATOM 588 O O . LYS A 1 74 ? 4.104 11.015 -26.973 1.00 90.44 74 LYS A O 1
ATOM 593 N N . GLY A 1 75 ? 3.100 10.136 -25.165 1.00 91.88 75 GLY A N 1
ATOM 594 C CA . GLY A 1 75 ? 1.924 9.601 -25.857 1.00 91.88 75 GLY A CA 1
ATOM 595 C C . GLY A 1 75 ? 2.250 8.465 -26.832 1.00 91.88 75 GLY A C 1
ATOM 596 O O . GLY A 1 75 ? 1.536 8.278 -27.813 1.00 91.88 75 GLY A O 1
ATOM 597 N N . ILE A 1 76 ? 3.347 7.733 -26.607 1.00 94.81 76 ILE A N 1
ATOM 598 C CA . ILE A 1 76 ? 3.792 6.645 -27.492 1.00 94.81 76 ILE A CA 1
ATOM 599 C C . ILE A 1 76 ? 3.918 5.331 -26.735 1.00 94.81 76 ILE A C 1
ATOM 601 O O . ILE A 1 76 ? 4.291 5.294 -25.564 1.00 94.81 76 ILE A O 1
ATOM 605 N N . VAL A 1 77 ? 3.657 4.231 -27.434 1.00 96.00 77 VAL A N 1
ATOM 606 C CA . VAL A 1 77 ? 3.883 2.885 -26.907 1.00 96.00 77 VAL A CA 1
ATOM 607 C C . VAL A 1 77 ? 5.341 2.501 -27.120 1.00 96.00 77 VAL A C 1
ATOM 609 O O . VAL A 1 77 ? 5.890 2.688 -28.205 1.00 96.00 77 VAL A O 1
ATOM 612 N N . LYS A 1 78 ? 5.961 1.949 -26.080 1.00 95.88 78 LYS A N 1
ATOM 613 C CA . LYS A 1 78 ? 7.338 1.461 -26.090 1.00 95.88 78 LYS A CA 1
ATOM 614 C C . LYS A 1 78 ? 7.408 0.037 -25.571 1.00 95.88 78 LYS A C 1
ATOM 616 O O . LYS A 1 78 ? 6.531 -0.419 -24.836 1.00 95.88 78 LYS A O 1
ATOM 621 N N . GLU A 1 79 ? 8.494 -0.629 -25.932 1.00 95.75 79 GLU A N 1
ATOM 622 C CA . GLU A 1 79 ? 8.913 -1.876 -25.311 1.00 95.75 79 GLU A CA 1
ATOM 623 C C . GLU A 1 79 ? 10.234 -1.651 -24.572 1.00 95.75 79 GLU A C 1
ATOM 625 O O . GLU A 1 79 ? 11.114 -0.945 -25.065 1.00 95.75 79 GLU A O 1
ATOM 630 N N . ALA A 1 80 ? 10.352 -2.213 -23.373 1.00 95.56 80 ALA A N 1
ATOM 631 C CA . ALA A 1 80 ? 11.585 -2.227 -22.596 1.00 95.56 80 ALA A CA 1
ATOM 632 C C . ALA A 1 80 ? 11.891 -3.652 -22.148 1.00 95.56 80 ALA A C 1
ATOM 634 O O . ALA A 1 80 ? 10.986 -4.407 -21.795 1.00 95.56 80 ALA A O 1
ATOM 635 N N . LYS A 1 81 ? 13.172 -3.998 -22.168 1.00 96.00 81 LYS A N 1
ATOM 636 C CA . LYS A 1 81 ? 13.684 -5.296 -21.747 1.00 96.00 81 LYS A CA 1
ATOM 637 C C . LYS A 1 81 ? 14.168 -5.205 -20.298 1.00 96.00 81 LYS A C 1
ATOM 639 O O . LYS A 1 81 ? 14.863 -4.247 -19.974 1.00 96.00 81 LYS A O 1
ATOM 644 N N . HIS A 1 82 ? 13.814 -6.187 -19.472 1.00 95.94 82 HIS A N 1
ATOM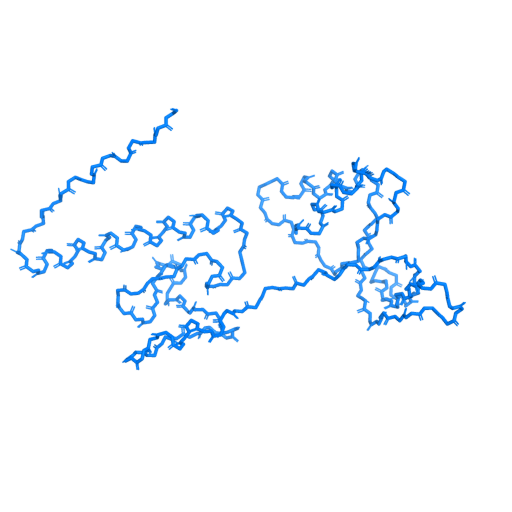 645 C CA . HIS A 1 82 ? 14.233 -6.305 -18.071 1.00 95.94 82 HIS A CA 1
ATOM 646 C C . HIS A 1 82 ? 14.554 -7.756 -17.724 1.00 95.94 82 HIS A C 1
ATOM 648 O O . HIS A 1 82 ? 13.856 -8.658 -18.181 1.00 95.94 82 HIS A O 1
ATOM 654 N N . ASP A 1 83 ? 15.545 -7.972 -16.865 1.00 94.88 83 ASP A N 1
ATOM 655 C CA . ASP A 1 83 ? 15.918 -9.318 -16.402 1.00 94.88 83 ASP A CA 1
ATOM 656 C C . ASP A 1 83 ? 14.939 -9.839 -15.331 1.00 94.88 83 ASP A C 1
ATOM 658 O O . ASP A 1 83 ? 14.707 -11.037 -15.196 1.00 94.88 83 ASP A O 1
ATOM 662 N N . LEU A 1 84 ? 14.326 -8.924 -14.568 1.00 94.31 84 LEU A N 1
ATOM 663 C CA . LEU A 1 84 ? 13.344 -9.226 -13.529 1.00 94.31 84 LEU A CA 1
ATOM 664 C C . LEU A 1 84 ? 12.260 -8.150 -13.478 1.00 94.31 84 LEU A C 1
ATOM 666 O O . LEU A 1 84 ? 12.540 -6.954 -13.542 1.00 94.31 84 LEU A O 1
ATOM 670 N N . VAL A 1 85 ? 11.012 -8.575 -13.278 1.00 96.12 85 VAL A N 1
ATOM 671 C CA . VAL A 1 85 ? 9.876 -7.670 -13.089 1.00 96.12 85 VAL A CA 1
ATOM 672 C C . VAL A 1 85 ? 9.195 -7.953 -11.765 1.00 96.12 85 VAL A C 1
ATOM 674 O O . VAL A 1 85 ? 8.719 -9.057 -11.515 1.00 96.12 85 VAL A O 1
ATOM 677 N N . VAL A 1 86 ? 9.099 -6.921 -10.928 1.00 96.44 86 VAL A N 1
ATOM 678 C CA . VAL A 1 86 ? 8.410 -6.990 -9.638 1.00 96.44 86 VAL A CA 1
ATOM 679 C C . VAL A 1 86 ? 7.060 -6.292 -9.744 1.00 96.44 86 VAL A C 1
ATOM 681 O O . VAL A 1 86 ? 6.980 -5.080 -9.959 1.00 96.44 86 VAL A O 1
ATOM 684 N N . LEU A 1 87 ? 5.980 -7.050 -9.550 1.00 96.38 87 LEU A N 1
ATOM 685 C CA . LEU A 1 87 ? 4.632 -6.492 -9.503 1.00 96.38 87 LEU A CA 1
ATOM 686 C C . LEU A 1 87 ? 4.366 -5.876 -8.131 1.00 96.38 87 LEU A C 1
ATOM 688 O O . LEU A 1 87 ? 4.310 -6.562 -7.113 1.00 96.38 87 LEU A O 1
ATOM 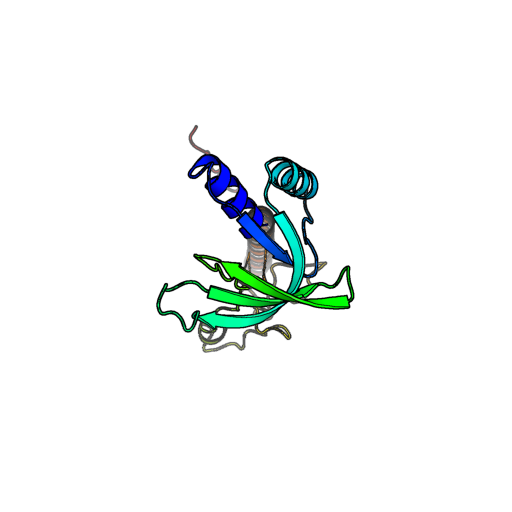692 N N . SER A 1 88 ? 4.163 -4.562 -8.116 1.00 95.94 88 SER A N 1
ATOM 693 C CA . SER A 1 88 ? 3.712 -3.840 -6.928 1.00 95.94 88 SER A CA 1
ATOM 694 C C . SER A 1 88 ? 2.204 -4.055 -6.737 1.00 95.94 88 SER A C 1
ATOM 696 O O . SER A 1 88 ? 1.388 -3.253 -7.191 1.00 95.94 88 SER A O 1
ATOM 698 N N . THR A 1 89 ? 1.827 -5.160 -6.088 1.00 95.69 89 THR A N 1
ATOM 699 C CA . THR A 1 89 ? 0.427 -5.548 -5.867 1.00 95.69 89 THR A CA 1
ATOM 700 C C . THR A 1 89 ? -0.279 -4.675 -4.825 1.00 95.69 89 THR A C 1
ATOM 702 O O . THR A 1 89 ? 0.322 -4.201 -3.857 1.00 95.69 89 THR A O 1
ATOM 705 N N . GLY A 1 90 ? -1.581 -4.466 -5.024 1.00 93.75 90 GLY A N 1
ATOM 706 C CA . GLY A 1 90 ? -2.447 -3.786 -4.061 1.00 93.75 90 GLY A CA 1
ATOM 707 C C . GLY A 1 90 ? -2.843 -4.673 -2.878 1.00 93.75 90 GLY A C 1
ATOM 708 O O . GLY A 1 90 ? -2.565 -5.871 -2.854 1.00 93.75 90 GLY A O 1
ATOM 709 N N . VAL A 1 91 ? -3.525 -4.067 -1.906 1.00 94.56 91 VAL A N 1
ATOM 710 C CA . VAL A 1 91 ? -4.100 -4.762 -0.747 1.00 94.56 91 VAL A CA 1
ATOM 711 C C . VAL A 1 91 ? -5.552 -5.121 -1.049 1.00 94.56 91 VAL A C 1
ATOM 713 O O . VAL A 1 91 ? -6.300 -4.289 -1.559 1.00 94.56 91 VAL A O 1
ATOM 716 N N . ILE A 1 92 ? -5.945 -6.347 -0.710 1.00 95.50 92 ILE A N 1
ATOM 717 C CA . ILE A 1 92 ? -7.326 -6.836 -0.787 1.00 95.50 92 ILE A CA 1
ATOM 718 C C . ILE A 1 92 ? -7.843 -7.161 0.621 1.00 95.50 92 ILE A C 1
ATOM 720 O O . ILE A 1 92 ? -7.038 -7.510 1.491 1.00 95.50 92 ILE A O 1
ATOM 724 N N . PRO A 1 93 ? -9.158 -7.063 0.870 1.00 94.81 93 PRO A N 1
ATOM 725 C CA . PRO A 1 93 ? -9.721 -7.351 2.182 1.00 94.81 93 PRO A CA 1
ATOM 726 C C . PRO A 1 93 ? -9.640 -8.839 2.535 1.00 94.81 93 PRO A C 1
ATOM 728 O O . PRO A 1 93 ? -9.641 -9.721 1.670 1.00 94.81 93 PRO A O 1
ATOM 731 N N . ASN A 1 94 ? -9.623 -9.126 3.838 1.00 93.06 94 ASN A N 1
ATOM 732 C CA . ASN A 1 94 ? -9.675 -10.492 4.342 1.00 93.06 94 ASN A CA 1
ATOM 733 C C . ASN A 1 94 ? -11.118 -11.020 4.325 1.00 93.06 94 ASN A C 1
ATOM 735 O O . ASN A 1 94 ? -11.931 -10.676 5.181 1.00 93.06 94 ASN A O 1
ATOM 739 N N . LYS A 1 95 ? -11.399 -11.928 3.387 1.00 90.75 95 LYS A N 1
ATOM 740 C CA . LYS A 1 95 ? -12.726 -12.528 3.176 1.00 90.75 95 LYS A CA 1
ATOM 741 C C . LYS A 1 95 ? -13.255 -13.356 4.351 1.00 90.75 95 LYS A C 1
ATOM 743 O O . LYS A 1 95 ? -14.448 -13.609 4.393 1.00 90.75 95 LYS A O 1
ATOM 748 N N . LYS A 1 96 ? -12.401 -13.767 5.295 1.00 90.81 96 LYS A N 1
ATOM 749 C CA . LYS A 1 96 ? -12.821 -14.554 6.466 1.00 90.81 96 LYS A CA 1
ATOM 750 C C . LYS A 1 96 ? -13.403 -13.698 7.591 1.00 90.81 96 LYS A C 1
ATOM 752 O O . LYS A 1 96 ? -14.117 -14.226 8.430 1.00 90.81 96 LYS A O 1
ATOM 757 N N . VAL A 1 97 ? -13.097 -12.398 7.633 1.00 89.12 97 VAL A N 1
ATOM 758 C CA . VAL A 1 97 ? -13.540 -11.497 8.716 1.00 89.12 97 VAL A CA 1
ATOM 759 C C . VAL A 1 97 ? -15.070 -11.382 8.807 1.00 89.12 97 VAL A C 1
ATOM 761 O O . VAL A 1 97 ? -15.590 -11.527 9.911 1.00 89.12 97 VAL A O 1
ATOM 764 N N . PRO A 1 98 ? -15.818 -11.198 7.702 1.00 86.56 98 PRO A N 1
ATOM 765 C CA . PRO A 1 98 ? -17.281 -11.139 7.757 1.00 86.56 98 PRO A CA 1
ATOM 766 C C . PRO A 1 98 ? -17.905 -12.451 8.254 1.00 86.56 98 PRO A C 1
ATOM 768 O O . PRO A 1 98 ? -18.915 -12.435 8.948 1.00 86.56 98 PRO A O 1
ATOM 771 N N . GLU A 1 99 ? -17.275 -13.589 7.949 1.00 88.12 99 GLU A N 1
ATOM 772 C CA . GLU A 1 99 ? -17.741 -14.928 8.334 1.00 88.12 99 GLU A CA 1
ATOM 773 C C . GLU A 1 99 ? -17.520 -15.239 9.827 1.00 88.12 99 GLU A C 1
ATOM 775 O O . GLU A 1 99 ? -18.065 -16.216 10.345 1.00 88.12 99 GLU A O 1
ATOM 780 N N . MET A 1 100 ? -16.733 -14.426 10.543 1.00 88.44 100 MET A N 1
ATOM 781 C CA . MET A 1 100 ? -16.461 -14.642 11.970 1.00 88.44 100 MET A CA 1
ATOM 782 C C . MET A 1 100 ? -17.696 -14.414 12.848 1.00 88.44 100 MET A C 1
ATOM 784 O O . MET A 1 100 ? -17.817 -15.029 13.911 1.00 88.44 100 MET A O 1
ATOM 788 N N . PHE A 1 101 ? -18.625 -13.558 12.418 1.00 86.81 101 PHE A N 1
ATOM 789 C CA . PHE A 1 101 ? -19.798 -13.178 13.199 1.00 86.81 101 PHE A CA 1
ATOM 790 C C . PHE A 1 101 ? -21.013 -14.009 12.770 1.00 86.81 101 PHE A C 1
ATOM 792 O O . PHE A 1 101 ? -21.738 -13.665 11.848 1.00 86.81 101 PHE A O 1
ATOM 799 N N . LYS A 1 102 ? -21.253 -15.139 13.448 1.00 83.19 102 LYS A N 1
ATOM 800 C CA . LYS A 1 102 ? -22.354 -16.060 13.088 1.00 83.19 102 LYS A CA 1
ATOM 801 C C . LYS A 1 102 ? -23.749 -15.475 13.319 1.00 83.19 102 LYS A C 1
ATOM 803 O O . LYS A 1 102 ? -24.668 -15.776 12.567 1.00 83.19 102 LYS A O 1
ATOM 808 N N . SER A 1 103 ? -23.905 -14.681 14.377 1.00 85.81 103 SER A N 1
ATOM 809 C CA . SER A 1 103 ? -25.206 -14.146 14.804 1.00 85.81 103 SER A CA 1
ATOM 810 C C . SER A 1 103 ? -25.456 -12.708 14.346 1.00 85.81 103 SER A C 1
ATOM 812 O O . SER A 1 103 ? -26.542 -12.189 14.573 1.00 85.81 103 SER A O 1
ATOM 814 N N . HIS A 1 104 ? -24.462 -12.056 13.738 1.00 88.56 104 HIS A N 1
ATOM 815 C CA . HIS A 1 104 ? -24.522 -10.646 13.360 1.00 88.56 104 HIS A CA 1
ATOM 816 C C . HIS A 1 104 ? -23.892 -10.443 11.986 1.00 88.56 104 HIS A C 1
ATOM 818 O O . HIS A 1 104 ? -22.839 -11.003 11.701 1.00 88.56 104 HIS A O 1
ATOM 824 N N . VAL A 1 105 ? -24.508 -9.610 11.150 1.00 91.69 105 VAL A N 1
ATOM 825 C CA . VAL A 1 105 ? -23.949 -9.258 9.842 1.00 91.69 105 VAL A CA 1
ATOM 826 C C . VAL A 1 105 ? -23.004 -8.072 10.011 1.00 91.69 105 VAL A C 1
ATOM 828 O O . VAL A 1 105 ? -23.433 -6.972 10.359 1.00 91.69 105 VAL A O 1
ATOM 831 N N . LEU A 1 106 ? -21.713 -8.297 9.766 1.00 94.81 106 LEU A N 1
ATOM 832 C CA . LEU A 1 106 ? -20.732 -7.219 9.688 1.00 94.81 106 LEU A CA 1
ATOM 833 C C . LEU A 1 106 ? -20.860 -6.524 8.330 1.00 94.81 106 LEU A C 1
ATOM 835 O O . LEU A 1 106 ? -20.653 -7.152 7.289 1.00 94.81 106 LEU A O 1
ATOM 839 N N . GLU A 1 107 ? -21.194 -5.237 8.334 1.00 95.19 107 GLU A N 1
ATOM 840 C CA . GLU A 1 107 ? -21.276 -4.455 7.104 1.00 95.19 107 GLU A CA 1
ATOM 841 C C . GLU A 1 107 ? -19.886 -4.217 6.511 1.00 95.19 107 GLU A C 1
ATOM 843 O O . GLU A 1 107 ? -18.905 -3.969 7.221 1.00 95.19 107 GLU A O 1
ATOM 848 N N . LEU A 1 108 ? -19.820 -4.255 5.182 1.00 95.56 108 LEU A N 1
ATOM 849 C CA . LEU A 1 108 ? -18.614 -3.977 4.415 1.00 95.56 108 LEU A CA 1
ATOM 850 C C . LEU A 1 108 ? -18.799 -2.733 3.553 1.00 95.56 108 LEU A C 1
ATOM 852 O O . LEU A 1 108 ? -19.917 -2.378 3.173 1.00 95.56 108 LEU A O 1
ATOM 856 N N . ASP A 1 109 ? -17.693 -2.060 3.259 1.00 94.81 109 ASP A N 1
ATOM 857 C CA . ASP A 1 109 ? -17.682 -0.941 2.328 1.00 94.81 109 ASP A CA 1
ATOM 858 C C . ASP A 1 109 ? -17.816 -1.424 0.868 1.00 94.81 109 ASP A C 1
ATOM 860 O O . ASP A 1 109 ? -17.838 -2.619 0.561 1.00 94.81 109 ASP A O 1
ATOM 864 N N . ARG A 1 110 ? -17.856 -0.479 -0.078 1.00 95.38 110 ARG A N 1
ATOM 865 C CA . ARG A 1 110 ? -17.937 -0.782 -1.521 1.00 95.38 110 ARG A CA 1
ATOM 866 C C . ARG A 1 110 ? -16.743 -1.579 -2.071 1.00 95.38 110 ARG A C 1
ATOM 868 O O . ARG A 1 110 ? -16.801 -2.050 -3.204 1.00 95.38 110 ARG A O 1
ATOM 875 N N . PHE A 1 111 ? -15.652 -1.681 -1.314 1.00 95.00 111 PHE A N 1
ATOM 876 C CA . PHE A 1 111 ? -14.438 -2.413 -1.663 1.00 95.00 111 PHE A CA 1
ATOM 877 C C . PHE A 1 111 ? -14.305 -3.738 -0.888 1.00 95.00 111 PHE A C 1
ATOM 879 O O . PHE A 1 111 ? -13.332 -4.464 -1.098 1.00 95.00 111 PHE A O 1
ATOM 886 N N . ASN A 1 112 ? -15.309 -4.099 -0.079 1.00 95.00 112 ASN A N 1
ATOM 887 C CA . ASN A 1 112 ? -15.379 -5.268 0.800 1.00 95.00 112 ASN A CA 1
ATOM 888 C C . ASN A 1 112 ? -14.441 -5.238 2.024 1.00 95.00 112 ASN A C 1
ATOM 890 O O . ASN A 1 112 ? -14.167 -6.292 2.604 1.00 95.00 112 ASN A O 1
ATOM 894 N N . PHE A 1 113 ? -13.940 -4.070 2.429 1.00 96.56 113 PHE A N 1
ATOM 895 C CA . PHE A 1 113 ? -13.297 -3.894 3.737 1.00 96.56 113 PHE A CA 1
ATOM 896 C C . PHE A 1 113 ? -14.348 -3.713 4.832 1.00 96.56 113 PHE A C 1
ATOM 898 O O . PHE A 1 113 ? -15.504 -3.410 4.544 1.00 96.56 113 PHE A O 1
ATOM 905 N N . VAL A 1 114 ? -13.958 -3.902 6.095 1.00 96.19 114 VAL A N 1
ATOM 906 C CA . VAL A 1 114 ? -14.868 -3.686 7.228 1.00 96.19 114 VAL A CA 1
ATOM 907 C C . VAL A 1 114 ? -15.315 -2.228 7.242 1.00 96.19 114 VAL A C 1
ATOM 909 O O . VAL A 1 114 ? -14.477 -1.327 7.299 1.00 96.19 114 VAL A O 1
ATOM 912 N N . LYS A 1 115 ? -16.631 -2.007 7.186 1.00 95.50 115 LYS A N 1
ATOM 913 C CA . LYS A 1 115 ? -17.208 -0.667 7.125 1.00 95.50 115 LYS A CA 1
ATOM 914 C C . LYS A 1 115 ? -17.045 0.045 8.465 1.00 95.50 115 LYS A C 1
ATOM 916 O O . LYS A 1 115 ? -17.439 -0.477 9.508 1.00 95.50 115 LYS A O 1
ATOM 921 N N . GLN A 1 116 ? -16.502 1.254 8.405 1.00 95.19 116 GLN A N 1
ATOM 922 C CA . GLN A 1 116 ? -16.519 2.213 9.504 1.00 95.19 116 GLN A CA 1
ATOM 923 C C . GLN A 1 116 ? -17.857 2.962 9.435 1.00 95.19 116 GLN A C 1
ATOM 925 O O . GLN A 1 116 ? -18.237 3.432 8.362 1.00 95.19 116 GLN A O 1
ATOM 930 N N . VAL A 1 117 ? -18.613 3.010 10.537 1.00 91.50 117 VAL A N 1
ATOM 931 C CA . VAL A 1 117 ? -19.965 3.614 10.539 1.00 91.50 117 VAL A CA 1
ATOM 932 C C . VAL A 1 117 ? -19.896 5.106 10.230 1.00 91.50 117 VAL A C 1
ATOM 934 O O . VAL A 1 117 ? -20.666 5.595 9.405 1.00 91.50 117 VAL A O 1
ATOM 937 N N . ASP A 1 118 ? -18.944 5.799 10.854 1.00 91.81 118 ASP A N 1
ATOM 938 C CA . ASP A 1 118 ? -18.622 7.193 10.575 1.00 91.81 118 ASP A CA 1
ATOM 939 C C . ASP A 1 118 ? -17.100 7.380 10.621 1.00 91.81 118 ASP A C 1
ATOM 941 O O . ASP A 1 118 ? -16.487 7.362 11.686 1.00 91.81 118 ASP A O 1
ATOM 945 N N . GLU A 1 119 ? -16.478 7.546 9.454 1.00 89.25 119 GLU A N 1
ATOM 946 C CA . GLU A 1 119 ? -15.022 7.691 9.325 1.00 89.25 119 GLU A CA 1
ATOM 947 C C . GLU A 1 119 ? -14.467 8.975 9.968 1.00 89.25 119 GLU A C 1
ATOM 949 O O . GLU A 1 119 ? -13.267 9.053 10.229 1.00 89.25 119 GLU A O 1
ATOM 954 N N . LEU A 1 120 ? -15.303 9.990 10.211 1.00 90.19 120 LEU A N 1
ATOM 955 C CA . LEU A 1 120 ? -14.868 11.279 10.755 1.00 90.19 120 LEU A CA 1
ATOM 956 C C . LEU A 1 120 ? -15.096 11.372 12.264 1.00 90.19 120 LEU A C 1
ATOM 958 O O . LEU A 1 120 ? -14.264 11.935 12.973 1.00 90.19 120 LEU A O 1
ATOM 962 N N . ILE A 1 121 ? -16.221 10.841 12.746 1.00 89.94 121 ILE A N 1
ATOM 963 C CA . ILE A 1 121 ? -16.648 10.964 14.144 1.00 89.94 121 ILE A CA 1
ATOM 964 C C . ILE A 1 121 ? -16.228 9.745 14.970 1.00 89.94 121 ILE A C 1
ATOM 966 O O . ILE A 1 121 ? -15.816 9.898 16.119 1.00 89.94 121 ILE A O 1
ATOM 970 N N . SER A 1 122 ? -16.340 8.533 14.421 1.00 90.44 122 SER A N 1
ATOM 971 C CA . SER A 1 122 ? -16.063 7.284 15.150 1.00 90.44 122 SER A CA 1
ATOM 972 C C . SER A 1 122 ? -15.395 6.250 14.240 1.00 90.44 122 SER A C 1
ATOM 974 O O . SER A 1 122 ? -15.995 5.222 13.900 1.00 90.44 122 SER A O 1
ATOM 976 N N . PRO A 1 123 ? -14.152 6.524 13.797 1.00 93.31 123 PRO A N 1
ATOM 977 C CA . PRO A 1 123 ? -13.500 5.736 12.765 1.00 93.31 123 PRO A CA 1
ATOM 978 C C . PRO A 1 123 ? -13.157 4.311 13.201 1.00 93.31 123 PRO A C 1
ATOM 980 O O . PRO A 1 123 ? -12.779 3.516 12.346 1.00 93.31 123 PRO A O 1
ATOM 983 N N . ALA A 1 124 ? -13.258 3.931 14.475 1.00 96.44 124 ALA A N 1
ATOM 984 C CA . ALA A 1 124 ? -13.068 2.531 14.856 1.00 96.44 124 ALA A CA 1
ATOM 985 C C . ALA A 1 124 ? -14.378 1.738 14.966 1.00 96.44 124 ALA A C 1
ATOM 987 O O . ALA A 1 124 ? -14.334 0.508 15.019 1.00 96.44 124 ALA A O 1
ATOM 988 N N . THR A 1 125 ? -15.534 2.398 14.966 1.00 96.50 125 THR A N 1
ATOM 989 C CA . THR A 1 125 ? -16.828 1.746 15.183 1.00 96.50 125 THR A CA 1
ATOM 990 C C . THR A 1 125 ? -17.315 1.019 13.926 1.00 96.50 125 THR A C 1
ATOM 992 O O . THR A 1 125 ? -17.311 1.565 12.819 1.00 96.50 125 THR A O 1
ATOM 995 N N . THR A 1 126 ? -17.766 -0.227 14.105 1.00 96.12 126 THR A N 1
ATOM 996 C CA . THR A 1 126 ? -18.371 -1.054 13.046 1.00 96.12 126 THR A CA 1
ATOM 997 C C . THR A 1 126 ? -19.896 -1.097 13.163 1.00 96.12 126 THR A C 1
ATOM 999 O O . THR A 1 126 ? -20.474 -0.545 14.097 1.00 96.12 126 THR A O 1
ATOM 1002 N N . SER A 1 127 ? -20.571 -1.782 12.233 1.00 94.50 127 SER A N 1
ATOM 1003 C CA . SER A 1 127 ? -22.027 -1.977 12.289 1.00 94.50 127 SER A CA 1
ATOM 1004 C C . SER A 1 127 ? -22.502 -2.842 13.461 1.00 94.50 127 SER A C 1
ATOM 1006 O O . SER A 1 127 ? -23.697 -2.871 13.747 1.00 94.50 127 SER A O 1
ATOM 1008 N N . ILE A 1 128 ? -21.598 -3.572 14.125 1.00 94.62 128 ILE A N 1
ATOM 1009 C CA . ILE A 1 128 ? -21.930 -4.435 15.259 1.00 94.62 128 ILE A CA 1
ATOM 1010 C C . ILE A 1 128 ? -21.525 -3.710 16.553 1.00 94.62 128 ILE A C 1
ATOM 1012 O O . ILE A 1 128 ? -20.332 -3.474 16.764 1.00 94.62 128 ILE A O 1
ATOM 1016 N N . PRO A 1 129 ? -22.476 -3.383 17.449 1.00 92.00 129 PRO A N 1
ATOM 1017 C CA . PRO A 1 129 ? -22.160 -2.769 18.735 1.00 92.00 129 PRO A CA 1
ATOM 1018 C C . PRO A 1 129 ? -21.150 -3.596 19.541 1.00 92.00 129 PRO A C 1
ATOM 1020 O O . PRO A 1 129 ? -21.277 -4.816 19.648 1.00 92.00 129 PRO A O 1
ATOM 1023 N N . GLY A 1 130 ? -20.139 -2.930 20.101 1.00 92.19 130 GLY A N 1
ATOM 1024 C CA . GLY A 1 130 ? -19.054 -3.577 20.845 1.00 92.19 130 GLY A CA 1
ATOM 1025 C C . GLY A 1 130 ? -17.968 -4.226 19.976 1.00 92.19 130 GLY A C 1
ATOM 1026 O O . GLY A 1 130 ? -16.988 -4.738 20.516 1.00 92.19 130 GLY A O 1
ATOM 1027 N N . VAL A 1 131 ? -18.097 -4.188 18.645 1.00 95.12 131 VAL A N 1
ATOM 1028 C CA . VAL A 1 131 ? -17.064 -4.633 17.700 1.00 95.12 131 VAL A CA 1
ATOM 1029 C C . VAL A 1 131 ? -16.433 -3.418 17.031 1.00 95.12 131 VAL A C 1
ATOM 1031 O O . VAL A 1 131 ? -17.118 -2.577 16.446 1.00 95.12 131 VAL A O 1
ATOM 1034 N N . PHE A 1 132 ? -15.105 -3.368 17.074 1.00 96.31 132 PHE A N 1
ATOM 1035 C CA . PHE A 1 132 ? -14.307 -2.263 16.554 1.00 96.31 132 PHE A CA 1
ATOM 1036 C C . PHE A 1 132 ? -13.298 -2.763 15.519 1.00 96.31 132 PHE A C 1
ATOM 1038 O O . PHE A 1 132 ? -12.888 -3.927 15.539 1.00 96.31 132 PHE A O 1
ATOM 1045 N N . VAL A 1 133 ? -12.886 -1.879 14.615 1.00 96.69 133 VAL A N 1
ATOM 1046 C CA . VAL A 1 133 ? -11.927 -2.162 13.546 1.00 96.69 133 VAL A CA 1
ATOM 1047 C C . VAL A 1 133 ? -10.693 -1.274 13.666 1.00 96.69 133 VAL A C 1
ATOM 1049 O O . VAL A 1 133 ? -10.783 -0.095 13.995 1.00 96.69 133 VAL A O 1
ATOM 1052 N N . ALA A 1 134 ? -9.525 -1.841 13.359 1.00 96.94 134 ALA A N 1
ATOM 1053 C CA . ALA A 1 134 ? -8.264 -1.115 13.332 1.00 96.94 134 ALA A CA 1
ATOM 1054 C C . ALA A 1 134 ? -7.388 -1.502 12.132 1.00 96.94 134 ALA A C 1
ATOM 1056 O O . ALA A 1 134 ? -7.410 -2.636 11.639 1.00 96.94 134 ALA A O 1
ATOM 1057 N N . GLY A 1 135 ? -6.569 -0.548 11.693 1.00 96.56 135 GLY A N 1
ATOM 1058 C CA . GLY A 1 135 ? -5.517 -0.744 10.702 1.00 96.56 135 GLY A CA 1
ATOM 1059 C C . GLY A 1 135 ? -6.035 -1.113 9.314 1.00 96.56 135 GLY A C 1
ATOM 1060 O O . GLY A 1 135 ? -7.010 -0.546 8.815 1.00 96.56 135 GLY A O 1
ATOM 1061 N N . ALA A 1 136 ? -5.353 -2.065 8.673 1.00 96.19 136 ALA A N 1
ATOM 1062 C CA . ALA A 1 136 ? -5.633 -2.460 7.295 1.00 96.19 136 ALA A CA 1
ATOM 1063 C C . ALA A 1 136 ? -6.963 -3.223 7.113 1.00 96.19 136 ALA A C 1
ATOM 1065 O O . ALA A 1 136 ? -7.407 -3.419 5.982 1.00 96.19 136 ALA A O 1
ATOM 1066 N N . ALA A 1 137 ? -7.616 -3.643 8.205 1.00 95.56 137 ALA A N 1
ATOM 1067 C CA . ALA A 1 137 ? -8.907 -4.329 8.149 1.00 95.56 137 ALA A CA 1
ATOM 1068 C C . ALA A 1 137 ? -10.041 -3.421 7.634 1.00 95.56 137 ALA A C 1
ATOM 1070 O O . ALA A 1 137 ? -10.954 -3.915 6.970 1.00 95.56 137 ALA A O 1
ATOM 1071 N N . SER A 1 138 ? -9.952 -2.106 7.875 1.00 95.31 138 SER A N 1
ATOM 1072 C CA . SER A 1 138 ? -10.890 -1.103 7.346 1.00 95.31 138 SER A CA 1
ATOM 1073 C C . SER A 1 138 ? -10.437 -0.457 6.033 1.00 95.31 138 SER A C 1
ATOM 1075 O O . SER A 1 138 ? -11.045 0.499 5.575 1.00 95.31 138 SER A O 1
ATOM 1077 N N . GLY A 1 139 ? -9.342 -0.918 5.425 1.00 95.75 139 GLY A N 1
ATOM 1078 C CA . GLY A 1 139 ? -8.867 -0.400 4.138 1.00 95.75 139 GLY A CA 1
ATOM 1079 C C . GLY A 1 139 ? -7.350 -0.226 4.077 1.00 95.75 139 GLY A C 1
ATOM 1080 O O . GLY A 1 139 ? -6.706 -0.196 5.127 1.00 95.75 139 GLY A O 1
ATOM 1081 N N . PRO A 1 140 ? -6.759 -0.082 2.875 1.00 95.69 140 PRO A N 1
ATOM 1082 C CA . PRO A 1 140 ? -5.312 0.024 2.699 1.00 95.69 140 PRO A CA 1
ATOM 1083 C C . PRO A 1 140 ? -4.729 1.232 3.444 1.00 95.69 140 PRO A C 1
ATOM 1085 O O . PRO A 1 140 ? -5.109 2.368 3.174 1.00 95.69 140 PRO A O 1
ATOM 1088 N N . L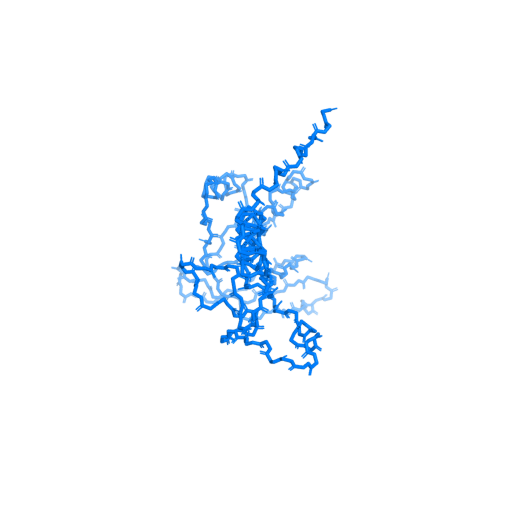YS A 1 141 ? -3.789 0.979 4.359 1.00 94.50 141 LYS A N 1
ATOM 1089 C CA . LYS A 1 141 ? -3.104 1.988 5.182 1.00 94.50 141 LYS A CA 1
ATOM 1090 C C . LYS A 1 141 ? -1.628 1.639 5.318 1.00 94.50 141 LYS A C 1
ATOM 1092 O O . LYS A 1 141 ? -1.244 0.482 5.122 1.00 94.50 141 LYS A O 1
ATOM 1097 N N . ASP A 1 142 ? -0.803 2.629 5.638 1.00 95.06 142 ASP A N 1
ATOM 1098 C CA . ASP A 1 142 ? 0.583 2.377 6.013 1.00 95.06 142 ASP A CA 1
ATOM 1099 C C . ASP A 1 142 ? 0.713 2.049 7.512 1.00 95.06 142 ASP A C 1
ATOM 1101 O O . ASP A 1 142 ? -0.277 1.913 8.238 1.00 95.06 142 ASP A O 1
ATOM 1105 N N . ILE A 1 143 ? 1.947 1.813 7.961 1.00 96.12 143 ILE A N 1
ATOM 1106 C CA . ILE A 1 143 ? 2.217 1.414 9.346 1.00 96.12 143 ILE A CA 1
ATOM 1107 C C . ILE A 1 143 ? 1.848 2.541 10.329 1.00 96.12 143 ILE A C 1
ATOM 1109 O O . ILE A 1 143 ? 1.099 2.249 11.262 1.00 96.12 143 ILE A O 1
ATOM 1113 N N . PRO A 1 144 ? 2.307 3.799 10.148 1.00 95.50 144 PRO A N 1
ATOM 1114 C CA . PRO A 1 144 ? 1.889 4.916 10.998 1.00 95.50 144 PRO A CA 1
ATOM 1115 C C . PRO A 1 144 ? 0.369 5.070 11.124 1.00 95.50 144 PRO A C 1
ATOM 1117 O O . PRO A 1 144 ? -0.142 5.135 12.244 1.00 95.50 144 PRO A O 1
ATOM 1120 N N . ASP A 1 145 ? -0.357 5.043 10.006 1.00 94.94 145 ASP A N 1
ATOM 1121 C CA . ASP A 1 145 ? -1.817 5.172 10.006 1.00 94.94 145 ASP A CA 1
ATOM 1122 C C . ASP A 1 145 ? -2.490 3.982 10.703 1.00 94.94 145 ASP A C 1
ATOM 1124 O O . ASP A 1 145 ? -3.505 4.130 11.387 1.00 94.94 145 ASP A O 1
ATOM 1128 N N . SER A 1 146 ? -1.911 2.785 10.575 1.00 97.12 146 SER A N 1
ATOM 1129 C CA . SER A 1 146 ? -2.409 1.594 11.266 1.00 97.12 146 SER A CA 1
ATOM 1130 C C . SER A 1 146 ? -2.215 1.675 12.780 1.00 97.12 146 SER A C 1
ATOM 1132 O O . SER A 1 146 ? -3.108 1.273 13.524 1.00 97.12 146 SER A O 1
ATOM 1134 N N . ILE A 1 147 ? -1.086 2.223 13.241 1.00 97.75 147 ILE A N 1
ATOM 1135 C CA . ILE A 1 147 ? -0.824 2.464 14.668 1.00 97.75 147 ILE A CA 1
ATOM 1136 C C . ILE A 1 147 ? -1.812 3.499 15.216 1.00 97.75 147 ILE A C 1
ATOM 1138 O O . ILE A 1 147 ? -2.414 3.273 16.266 1.00 97.75 147 ILE A O 1
ATOM 1142 N N . LEU A 1 148 ? -2.027 4.600 14.488 1.00 95.69 148 LEU A N 1
ATOM 1143 C CA . LEU A 1 148 ? -3.001 5.627 14.863 1.00 95.69 148 LEU A CA 1
ATOM 1144 C C . LEU A 1 148 ? -4.418 5.045 14.962 1.00 95.69 148 LEU A C 1
ATOM 1146 O O . LEU A 1 148 ? -5.109 5.245 15.960 1.00 95.69 148 LEU A O 1
ATOM 1150 N N . SER A 1 149 ? -4.826 4.274 13.953 1.00 96.75 149 SER A N 1
ATOM 1151 C CA . SER A 1 149 ? -6.124 3.597 13.926 1.00 96.75 149 SER A CA 1
ATOM 1152 C C . SER A 1 149 ? -6.292 2.613 15.090 1.00 96.75 149 SER A C 1
ATOM 1154 O O . SER A 1 149 ? -7.368 2.558 15.681 1.00 96.75 149 SER A O 1
ATOM 1156 N N . ALA A 1 150 ? -5.240 1.880 15.468 1.00 97.62 150 ALA A N 1
ATOM 1157 C CA . ALA A 1 150 ? -5.272 0.995 16.632 1.00 97.62 150 ALA A CA 1
ATOM 1158 C C . ALA A 1 150 ? -5.442 1.764 17.952 1.00 97.62 150 ALA A C 1
ATOM 1160 O O . ALA A 1 150 ? -6.210 1.336 18.813 1.00 97.62 150 ALA A O 1
ATOM 1161 N N . GLY A 1 151 ? -4.774 2.914 18.097 1.00 97.00 151 GLY A N 1
ATOM 1162 C CA . GLY A 1 151 ? -4.958 3.801 19.248 1.00 97.00 151 GLY A CA 1
ATOM 1163 C C . GLY A 1 151 ? -6.394 4.314 19.359 1.00 97.00 151 GLY A C 1
ATOM 1164 O O . GLY A 1 151 ? -6.994 4.230 20.428 1.00 97.00 151 GLY A O 1
ATOM 1165 N N . CYS A 1 152 ? -6.974 4.758 18.241 1.00 95.44 152 CYS A N 1
ATOM 1166 C CA . CYS A 1 152 ? -8.373 5.178 18.182 1.00 95.44 152 CYS A CA 1
ATOM 1167 C C . CYS A 1 152 ? -9.334 4.052 18.597 1.00 95.44 152 CYS A C 1
ATOM 1169 O O . CYS A 1 152 ? -10.178 4.265 19.466 1.00 95.44 152 CYS A O 1
ATOM 1171 N N . ALA A 1 153 ? -9.148 2.841 18.064 1.00 97.19 153 ALA A N 1
ATOM 1172 C CA . ALA A 1 153 ? -9.961 1.688 18.441 1.00 97.19 153 ALA A CA 1
ATOM 1173 C C . ALA A 1 153 ? -9.865 1.365 19.936 1.00 97.19 153 ALA A C 1
ATOM 1175 O O . ALA A 1 153 ? -10.884 1.123 20.576 1.00 97.19 153 ALA A O 1
ATOM 1176 N N . ALA A 1 154 ? -8.665 1.420 20.520 1.00 97.56 154 ALA A N 1
ATOM 1177 C CA . ALA A 1 154 ? -8.491 1.209 21.954 1.00 97.56 154 ALA A CA 1
ATOM 1178 C C . ALA A 1 154 ? -9.234 2.265 22.796 1.00 97.56 154 ALA A C 1
ATOM 1180 O O . ALA A 1 154 ? -9.851 1.924 23.806 1.00 97.56 154 ALA A O 1
ATOM 1181 N N . THR A 1 155 ? -9.210 3.536 22.380 1.00 95.50 155 THR A N 1
ATOM 1182 C CA . THR A 1 155 ? -9.935 4.618 23.062 1.00 95.50 155 THR A CA 1
ATOM 1183 C C . THR A 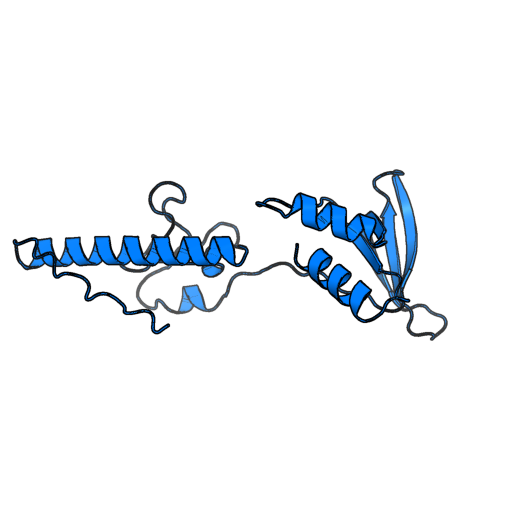1 155 ? -11.452 4.466 22.943 1.00 95.50 155 THR A C 1
ATOM 1185 O O . THR A 1 155 ? -12.151 4.621 23.944 1.00 95.50 155 THR A O 1
ATOM 1188 N N . GLU A 1 156 ? -11.973 4.126 21.761 1.00 94.69 156 GLU A N 1
ATOM 1189 C CA . GLU A 1 156 ? -13.412 3.897 21.568 1.00 94.69 156 GLU A CA 1
ATOM 1190 C C . GLU A 1 156 ? -13.907 2.686 22.370 1.00 94.69 156 GLU A C 1
ATOM 1192 O O . GLU A 1 156 ? -14.938 2.778 23.036 1.00 94.69 156 GLU A O 1
ATOM 1197 N N . VAL A 1 157 ? -13.131 1.596 22.407 1.00 96.56 157 VAL A N 1
ATOM 1198 C CA . VAL A 1 157 ? -13.416 0.434 23.267 1.00 96.56 157 VAL A CA 1
ATOM 1199 C C . VAL A 1 157 ? -13.470 0.846 24.738 1.00 96.56 157 VAL A C 1
ATOM 1201 O O . VAL A 1 157 ? -14.414 0.488 25.437 1.00 96.56 157 VAL A O 1
ATOM 1204 N N . ALA A 1 158 ? -12.489 1.613 25.224 1.00 95.44 158 ALA A N 1
ATOM 1205 C CA . ALA A 1 158 ? -12.470 2.064 26.616 1.00 95.44 158 ALA A CA 1
ATOM 1206 C C . ALA A 1 158 ? -13.680 2.952 26.956 1.00 95.44 158 ALA A C 1
ATOM 1208 O O . ALA A 1 158 ? -14.283 2.796 28.016 1.00 95.44 158 ALA A O 1
ATOM 1209 N N . SER A 1 159 ? -14.063 3.853 26.045 1.00 92.88 159 SER A N 1
ATOM 1210 C CA . SER A 1 159 ? -15.266 4.682 26.183 1.00 92.88 159 SER A CA 1
ATOM 1211 C C . SER A 1 159 ? -16.535 3.827 26.260 1.00 92.88 159 SER A C 1
ATOM 1213 O O . SER A 1 159 ? -17.354 4.009 27.161 1.00 92.88 159 SER A O 1
ATOM 1215 N N . TYR A 1 160 ? -16.659 2.842 25.366 1.00 93.69 160 TYR A N 1
ATOM 1216 C CA . TYR A 1 160 ? -17.786 1.912 25.327 1.00 93.69 160 TYR A CA 1
ATOM 1217 C C . TYR A 1 160 ? -17.913 1.094 26.619 1.00 93.69 160 TYR A C 1
ATOM 1219 O O . TYR A 1 160 ? -19.004 0.989 27.178 1.00 93.69 160 TYR A O 1
ATOM 1227 N N . LEU A 1 161 ? -16.799 0.569 27.141 1.00 93.38 161 LEU A N 1
ATOM 1228 C CA . LEU A 1 161 ? -16.788 -0.176 28.404 1.00 93.38 161 LEU A CA 1
ATOM 1229 C C . LEU A 1 161 ? -17.175 0.702 29.603 1.00 93.38 161 LEU A C 1
ATOM 1231 O O . LEU A 1 161 ? -17.998 0.284 30.409 1.00 93.38 161 LEU A O 1
ATOM 1235 N N . ASN A 1 162 ? -16.664 1.935 29.689 1.00 91.12 162 ASN A N 1
ATOM 1236 C CA . ASN A 1 162 ? -17.034 2.859 30.768 1.00 91.12 162 ASN A CA 1
ATOM 1237 C C . ASN A 1 162 ? -18.530 3.215 30.749 1.00 91.12 162 ASN A C 1
ATOM 1239 O O . ASN A 1 162 ? -19.151 3.351 31.803 1.00 91.12 162 ASN A O 1
ATOM 1243 N N . GLN A 1 163 ? -19.121 3.372 29.560 1.00 87.62 163 GLN A N 1
ATOM 1244 C CA . GLN A 1 163 ? -20.561 3.606 29.426 1.00 87.62 163 GLN A CA 1
ATOM 1245 C C . GLN A 1 163 ? -21.375 2.388 29.870 1.00 87.62 163 GLN A C 1
ATOM 1247 O O . GLN A 1 163 ? -22.382 2.554 30.555 1.00 87.62 163 GLN A O 1
ATOM 1252 N N . LEU A 1 164 ? -20.937 1.175 29.516 1.00 84.12 164 LEU A N 1
ATOM 1253 C CA . LEU A 1 164 ? -21.574 -0.057 29.981 1.00 84.12 164 LEU A CA 1
ATOM 1254 C C . LEU A 1 164 ? -21.507 -0.189 31.504 1.00 84.12 164 LEU A C 1
ATOM 1256 O O . LEU A 1 164 ? -22.533 -0.466 32.119 1.00 84.12 164 LEU A O 1
ATOM 1260 N N . ASP A 1 165 ? -20.345 0.059 32.111 1.00 78.00 165 ASP A N 1
ATOM 1261 C CA . ASP A 1 165 ? -20.189 0.015 33.567 1.00 78.00 165 ASP A CA 1
ATOM 1262 C C . ASP A 1 165 ? -21.142 1.007 34.245 1.00 78.00 165 ASP A C 1
ATOM 1264 O O . ASP A 1 165 ? -21.898 0.612 35.129 1.00 78.00 165 ASP A O 1
ATOM 1268 N N . TYR A 1 166 ? -21.208 2.253 33.761 1.00 72.38 166 TYR A N 1
ATOM 1269 C CA . TYR A 1 166 ? -22.134 3.263 34.284 1.00 72.38 166 TYR A CA 1
ATOM 1270 C C . TYR A 1 166 ? -23.606 2.832 34.201 1.00 72.38 166 TYR A C 1
ATOM 1272 O O . TYR A 1 166 ? -24.360 3.005 35.160 1.00 72.38 166 TYR A O 1
ATOM 1280 N N . VAL A 1 167 ? -24.022 2.249 33.071 1.00 74.31 167 VAL A N 1
ATOM 1281 C CA . VAL A 1 167 ? -25.395 1.750 32.882 1.00 74.31 167 VAL A CA 1
ATOM 1282 C C . VAL A 1 167 ? -25.706 0.585 33.829 1.00 74.31 167 VAL A C 1
ATOM 1284 O O . VAL A 1 167 ? -26.844 0.456 34.277 1.00 74.31 167 VAL A O 1
ATOM 1287 N N . MET A 1 168 ? -24.715 -0.248 34.152 1.00 69.31 168 MET A N 1
ATOM 1288 C CA . MET A 1 168 ? -24.895 -1.438 34.987 1.00 69.31 168 MET A CA 1
ATOM 1289 C C . MET A 1 168 ? -24.816 -1.157 36.495 1.00 69.31 168 MET A C 1
ATOM 1291 O O . MET A 1 168 ? -25.488 -1.843 37.264 1.00 69.31 168 MET A O 1
ATOM 1295 N N . THR A 1 169 ? -24.012 -0.184 36.934 1.00 73.06 169 THR A N 1
ATOM 1296 C CA . THR A 1 169 ? -23.770 0.095 38.364 1.00 73.06 169 THR A CA 1
ATOM 1297 C C . THR A 1 169 ? -24.437 1.375 38.869 1.00 73.06 169 THR A C 1
ATOM 1299 O O . THR A 1 169 ? -24.588 1.533 40.078 1.00 73.06 169 THR A O 1
ATOM 1302 N N . GLY A 1 170 ? -24.832 2.297 37.983 1.00 57.75 170 GLY A N 1
ATOM 1303 C CA . GLY A 1 170 ? -25.324 3.630 38.358 1.00 57.75 170 GLY A CA 1
ATOM 1304 C C . GLY A 1 170 ? -24.242 4.575 38.904 1.00 57.75 170 GLY A C 1
ATOM 1305 O O . GLY A 1 170 ? -24.534 5.735 39.195 1.00 57.75 170 GLY A O 1
ATOM 1306 N N . GLU A 1 171 ? -22.993 4.115 39.007 1.00 53.84 171 GLU A N 1
ATOM 1307 C CA . GLU A 1 171 ? -21.844 4.881 39.488 1.00 53.84 171 GLU A CA 1
ATOM 1308 C C . GLU A 1 171 ? -20.729 4.847 38.437 1.00 53.84 171 GLU A C 1
ATOM 1310 O O . GLU A 1 171 ? -20.289 3.784 38.000 1.00 53.84 171 GLU A O 1
ATOM 1315 N N . ALA A 1 172 ? -20.240 6.020 38.027 1.00 52.62 172 ALA A N 1
ATOM 1316 C CA . ALA A 1 172 ? -19.085 6.123 37.137 1.00 52.62 172 ALA A CA 1
ATOM 1317 C C . ALA A 1 172 ? -17.799 5.872 37.940 1.00 52.62 172 ALA A C 1
ATOM 1319 O O . ALA A 1 172 ? -17.080 6.805 38.298 1.00 52.62 172 ALA A O 1
ATOM 1320 N N . GLU A 1 173 ? -17.513 4.614 38.266 1.00 48.25 173 GLU A N 1
ATOM 1321 C CA . GLU A 1 173 ? -16.265 4.253 38.935 1.00 48.25 173 GLU A CA 1
ATOM 1322 C C . GLU A 1 173 ? -15.127 4.229 37.899 1.00 48.25 173 GLU A C 1
ATOM 1324 O O . GLU A 1 173 ? -14.854 3.216 37.256 1.00 48.25 173 GLU A O 1
ATOM 1329 N N . VAL A 1 174 ? -14.447 5.365 37.700 1.00 52.16 174 VAL A N 1
ATOM 1330 C CA . VAL A 1 174 ? -13.240 5.423 36.858 1.00 52.16 174 VAL A CA 1
ATOM 1331 C C . VAL A 1 174 ? -12.119 4.681 37.582 1.00 52.16 174 VAL A C 1
ATOM 1333 O O . VAL A 1 174 ? -11.353 5.265 38.351 1.00 52.16 174 VAL A O 1
ATOM 1336 N N . LYS A 1 175 ? -12.007 3.369 37.355 1.00 49.44 175 LYS A N 1
ATOM 1337 C CA . LYS A 1 175 ? -10.861 2.603 37.847 1.00 49.44 175 LYS A CA 1
ATOM 1338 C C . LYS A 1 175 ? -9.621 3.080 37.092 1.00 49.44 175 LYS A C 1
ATOM 1340 O O . LYS A 1 175 ? -9.596 3.002 35.863 1.00 49.44 175 LYS A O 1
ATOM 1345 N N . PRO A 1 176 ? -8.586 3.587 37.784 1.00 42.22 176 PRO A N 1
ATOM 1346 C CA . PRO A 1 176 ? -7.385 4.047 37.112 1.00 42.22 176 PRO A CA 1
ATOM 1347 C C . PRO A 1 176 ? -6.794 2.882 36.321 1.00 42.22 176 PRO A C 1
ATOM 1349 O O . PRO A 1 176 ? -6.523 1.813 36.876 1.00 42.22 176 PRO A O 1
ATOM 1352 N N . VAL A 1 177 ? -6.595 3.089 35.017 1.00 51.56 177 VAL A N 1
ATOM 1353 C CA . VAL A 1 177 ? -5.829 2.166 34.180 1.00 51.56 177 VAL A CA 1
ATOM 1354 C C . VAL A 1 177 ? -4.449 2.079 34.820 1.00 51.56 177 VAL A C 1
ATOM 1356 O O . VAL A 1 177 ? -3.697 3.056 34.810 1.00 51.56 177 VAL A O 1
ATOM 1359 N N . LYS A 1 178 ? -4.138 0.942 35.458 1.00 40.53 178 LYS A N 1
ATOM 1360 C CA . LYS A 1 178 ? -2.815 0.707 36.045 1.00 40.53 178 LYS A CA 1
ATOM 1361 C C . LYS A 1 178 ? -1.793 0.985 34.951 1.00 40.53 178 LYS A C 1
ATOM 1363 O O . LYS A 1 178 ? -1.846 0.369 33.889 1.00 40.53 178 LYS A O 1
ATOM 1368 N N . SER A 1 179 ? -0.919 1.951 35.205 1.00 40.66 179 SER A N 1
ATOM 1369 C CA . SER A 1 179 ? 0.093 2.404 34.264 1.00 40.66 179 SER A CA 1
ATOM 1370 C C . SER A 1 179 ? 0.833 1.205 33.672 1.00 40.66 179 SER A C 1
ATOM 1372 O O . SER A 1 179 ? 1.468 0.428 34.386 1.00 40.66 179 SER A O 1
ATOM 1374 N N . PHE A 1 180 ? 0.736 1.046 32.351 1.00 41.50 180 PHE A N 1
ATOM 1375 C CA . PHE A 1 180 ? 1.603 0.146 31.605 1.00 41.50 180 PHE A CA 1
ATOM 1376 C C . PHE A 1 180 ? 3.023 0.700 31.745 1.00 41.50 180 PHE A C 1
ATOM 1378 O O . PHE A 1 180 ? 3.399 1.667 31.082 1.00 41.50 180 PHE A O 1
ATOM 1385 N N . LYS A 1 181 ? 3.803 0.135 32.672 1.00 32.97 181 LYS A N 1
ATOM 1386 C CA . LYS A 1 181 ? 5.241 0.384 32.730 1.00 32.97 181 LYS A CA 1
ATOM 1387 C C . LYS A 1 181 ? 5.840 -0.199 31.456 1.00 32.97 181 LYS A C 1
ATOM 1389 O O . LYS A 1 181 ? 5.974 -1.412 31.334 1.00 32.97 181 LYS A O 1
ATOM 1394 N N . ILE A 1 182 ? 6.178 0.668 30.509 1.00 40.56 182 ILE A N 1
ATOM 1395 C CA . ILE A 1 182 ? 7.098 0.324 29.431 1.00 40.56 182 ILE A CA 1
ATOM 1396 C C . ILE A 1 182 ? 8.436 0.059 30.125 1.00 40.56 182 ILE A C 1
ATOM 1398 O O . ILE A 1 182 ? 9.016 0.970 30.715 1.00 40.56 182 ILE A O 1
ATOM 1402 N N . ALA A 1 183 ? 8.859 -1.204 30.151 1.00 40.44 183 ALA A N 1
ATOM 1403 C CA . ALA A 1 183 ? 10.202 -1.561 30.579 1.00 40.44 183 ALA A CA 1
ATOM 1404 C C . ALA A 1 183 ? 11.189 -0.882 29.617 1.00 40.44 183 ALA A C 1
ATOM 1406 O O . ALA A 1 183 ? 11.109 -1.103 28.407 1.00 40.44 183 ALA A O 1
ATOM 1407 N N . GLN A 1 184 ? 12.024 0.004 30.163 1.00 44.09 184 GLN A N 1
ATOM 1408 C CA . GLN A 1 184 ? 13.224 0.510 29.497 1.00 44.09 184 GLN A CA 1
ATOM 1409 C C . GLN A 1 184 ? 14.296 -0.575 29.463 1.00 44.09 184 GLN A C 1
ATOM 1411 O O . GLN A 1 184 ? 14.335 -1.379 30.424 1.00 44.09 184 GLN A O 1
#

pLDDT: mean 89.49, std 13.91, range [32.97, 97.75]

Radius of gyration: 23.7 Å; chains: 1; bounding box: 51×32×67 Å

Sequence (184 aa):
MYSIKQAQLLMGALPMADITIYYMDIRAFGKGYEEFFKQTKSMGVNFVKGKVAKIRENENGSGDLILRYEDVTKGIVKEAKHDLVVLSTGVIPNKKVPEMFKSHVLELDRFNFVKQVDELISPATTSIPGVFVAGAASGPKDIPDSILSAGCAATEVASYLNQLDYVMTGEAEVKPVKSFKIAQ

Secondary structure (DSSP, 8-state):
-HHHHHHHHHHHH-TT---EEEES-----STTHHHHHHHHHHTT-EEEEEEEEEEEE-TTSS--EEEEEEETTTTEEEEEEES-----PPP---TTTGGG-SSS---B-TTSSBPPSBTTTBTTB-SSTT-B--GGGGS---HHHHHHHHHHHHHHHHHHHHHHHHHHHSS-------------

Organism: NCBI:txid1076179

InterPro domains:
  IPR023753 FAD/NAD(P)-binding domain [PF07992] (38-143)
  IPR036188 FAD/NAD(P)-binding domain superfamily [G3DSA:3.50.50.60] (23-163)
  IPR036188 FAD/NAD(P)-binding domain superfamily [SSF51905] (22-163)
  IPR039650 H(2):CoB-CoM heterodisulfide,ferredoxin reductase subunit A-like [PTHR43498] (4-162)

Foldseek 3Di:
DVLLVVLQVCCVVPVPDAAEDEAQDDPQPDPCSVVSNVVSVVSRHHYFNWDWDDWDADPVPPCKIWTWIQRPVVRDIDIDIGNDDDDPDDDAADPCVQVVDPPDGQDADPRRAGDQPDCPPQVQDTPDPLHGDADPSRHDDDPVRRVVRVVSNVVVNVVSVQVVCCVVPVDSPPDPPPDPPPDD